Protein AF-A0A3M0Z6Y4-F1 (afdb_monomer_lite)

pLDDT: mean 70.85, std 24.05, range [22.56, 97.69]

Structure (mmCIF, N/CA/C/O backbone):
data_AF-A0A3M0Z6Y4-F1
#
_entry.id   AF-A0A3M0Z6Y4-F1
#
loop_
_atom_site.group_PDB
_atom_site.id
_atom_site.type_symbol
_atom_site.label_atom_id
_atom_site.label_alt_id
_atom_site.label_comp_id
_atom_site.label_asym_id
_atom_site.label_entity_id
_atom_site.label_seq_id
_atom_site.pdbx_PDB_ins_code
_atom_site.Cartn_x
_atom_site.Cartn_y
_atom_site.Cartn_z
_atom_site.occupancy
_atom_site.B_iso_or_equiv
_atom_site.auth_seq_id
_atom_site.auth_comp_id
_atom_site.auth_asym_id
_atom_site.auth_atom_id
_atom_site.pdbx_PDB_model_num
ATOM 1 N N . ARG A 1 1 ? 27.742 7.883 -14.566 1.00 24.56 1 ARG A N 1
ATOM 2 C CA . ARG A 1 1 ? 29.009 8.531 -14.151 1.00 24.56 1 ARG A CA 1
ATOM 3 C C . ARG A 1 1 ? 29.450 9.387 -15.331 1.00 24.56 1 ARG A C 1
ATOM 5 O O . ARG A 1 1 ? 29.812 8.810 -16.346 1.00 24.56 1 ARG A O 1
ATOM 12 N N . LEU A 1 2 ? 29.240 10.702 -15.241 1.00 22.56 2 LEU A N 1
ATOM 13 C CA . LEU A 1 2 ? 29.516 11.687 -16.294 1.00 22.56 2 LEU A CA 1
ATOM 14 C C . LEU A 1 2 ? 30.948 12.223 -16.154 1.00 22.56 2 LEU A C 1
ATOM 16 O O . LEU A 1 2 ? 31.481 12.258 -15.047 1.00 22.56 2 LEU A O 1
ATOM 20 N N . PHE A 1 3 ? 31.573 12.544 -17.285 1.00 26.77 3 PHE A N 1
ATOM 21 C CA . PHE A 1 3 ? 32.997 12.858 -17.409 1.00 26.77 3 PHE A CA 1
ATOM 22 C C . PHE A 1 3 ? 33.218 14.374 -17.460 1.00 26.77 3 PHE A C 1
ATOM 24 O O . PHE A 1 3 ? 32.520 15.062 -18.199 1.00 26.77 3 PHE A O 1
ATOM 31 N N . ALA A 1 4 ? 34.203 14.867 -16.707 1.00 23.92 4 ALA A N 1
ATOM 32 C CA . ALA A 1 4 ? 34.700 16.238 -16.785 1.00 23.92 4 ALA A CA 1
ATOM 33 C C . ALA A 1 4 ? 35.951 16.294 -17.680 1.00 23.92 4 ALA A C 1
ATOM 35 O O . ALA A 1 4 ? 36.787 15.389 -17.628 1.00 23.92 4 ALA A O 1
ATOM 36 N N . LEU A 1 5 ? 36.078 17.358 -18.476 1.00 26.86 5 LEU A N 1
ATOM 37 C CA . LEU A 1 5 ? 37.278 17.701 -19.239 1.00 26.86 5 LEU A CA 1
ATOM 38 C C . LEU A 1 5 ? 37.924 18.923 -18.570 1.00 26.86 5 LEU A C 1
ATOM 40 O O . LEU A 1 5 ? 37.280 19.962 -18.438 1.00 26.86 5 LEU A O 1
ATOM 44 N N . GLN A 1 6 ? 39.179 18.804 -18.144 1.00 25.72 6 GLN A N 1
ATOM 45 C CA . GLN A 1 6 ? 40.013 19.931 -17.726 1.00 25.72 6 GLN A CA 1
ATOM 46 C C . GLN A 1 6 ? 41.158 20.034 -1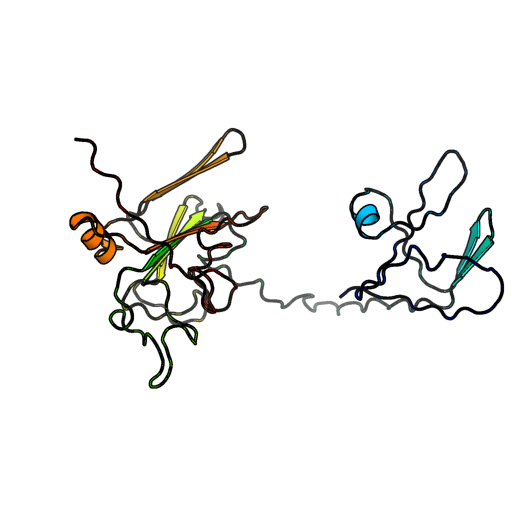8.734 1.00 25.72 6 GLN A C 1
ATOM 48 O O . GLN A 1 6 ? 41.906 19.073 -18.900 1.00 25.72 6 GLN A O 1
ATOM 53 N N . VAL A 1 7 ? 41.267 21.168 -19.428 1.00 27.67 7 VAL A N 1
ATOM 54 C CA . VAL A 1 7 ? 42.317 21.419 -20.427 1.00 27.67 7 VAL A CA 1
ATOM 55 C C . VAL A 1 7 ? 43.297 22.450 -19.851 1.00 27.67 7 VAL A C 1
ATOM 57 O O . VAL A 1 7 ? 42.834 23.470 -19.328 1.00 27.67 7 VAL A O 1
ATOM 60 N N . PRO A 1 8 ? 44.624 22.223 -19.899 1.00 27.73 8 PRO A N 1
ATOM 61 C CA . PRO A 1 8 ? 45.597 23.244 -19.543 1.00 27.73 8 PRO A CA 1
ATOM 62 C C . PRO A 1 8 ? 45.621 24.318 -20.631 1.00 27.73 8 PRO A C 1
ATOM 64 O O . PRO A 1 8 ? 45.741 24.025 -21.817 1.00 27.73 8 PRO A O 1
ATOM 67 N N . ILE A 1 9 ? 45.499 25.576 -20.218 1.00 29.34 9 ILE A N 1
ATOM 68 C CA . ILE A 1 9 ? 45.568 26.727 -21.117 1.00 29.34 9 ILE A CA 1
ATOM 69 C C . ILE A 1 9 ? 47.048 26.998 -21.403 1.00 29.34 9 ILE A C 1
ATOM 71 O O . ILE A 1 9 ? 47.735 27.568 -20.555 1.00 29.34 9 ILE A O 1
ATOM 75 N N . SER A 1 10 ? 47.543 26.623 -22.585 1.00 30.16 10 SER A N 1
ATOM 76 C CA . SER A 1 10 ? 48.801 27.160 -23.115 1.00 30.16 10 SER A CA 1
ATOM 77 C C . SER A 1 10 ? 48.527 28.121 -24.271 1.00 30.16 10 SER A C 1
ATOM 79 O O . SER A 1 10 ? 48.012 27.744 -25.316 1.00 30.16 10 SER A O 1
ATOM 81 N N . ALA A 1 11 ? 48.851 29.383 -23.995 1.00 37.44 11 ALA A N 1
ATOM 82 C CA . ALA A 1 11 ? 49.111 30.522 -24.871 1.00 37.44 11 ALA A CA 1
ATOM 83 C C . ALA A 1 11 ? 48.869 30.354 -26.387 1.00 37.44 11 ALA A C 1
ATOM 85 O O . ALA A 1 11 ? 49.750 29.905 -27.112 1.00 37.44 11 ALA A O 1
ATOM 86 N N . SER A 1 12 ? 47.720 30.843 -26.867 1.00 32.09 12 SER A N 1
ATOM 87 C CA . SER A 1 12 ? 47.606 31.865 -27.936 1.00 32.09 12 SER A CA 1
ATOM 88 C C . SER A 1 12 ? 46.211 31.879 -28.584 1.00 32.09 12 SER A C 1
ATOM 90 O O . SER A 1 12 ? 46.073 31.672 -29.775 1.00 32.09 12 SER A O 1
ATOM 92 N N . THR A 1 13 ? 45.155 32.135 -27.802 1.00 29.12 13 THR A N 1
ATOM 93 C CA . THR A 1 13 ? 43.908 32.827 -28.211 1.00 29.12 13 THR A CA 1
ATOM 94 C C . THR A 1 13 ? 43.105 33.087 -26.929 1.00 29.12 13 THR A C 1
ATOM 96 O O . THR A 1 13 ? 42.787 32.160 -26.186 1.00 29.12 13 THR A O 1
ATOM 99 N N . GLN A 1 14 ? 42.821 34.353 -26.613 1.00 26.09 14 GLN A N 1
ATOM 100 C CA . GLN A 1 14 ? 41.974 34.727 -25.476 1.00 26.09 14 GLN A CA 1
ATOM 101 C C . GLN A 1 14 ? 40.501 34.537 -25.849 1.00 26.09 14 GLN A C 1
ATOM 103 O O . GLN A 1 14 ? 39.910 35.389 -26.504 1.00 26.09 14 GLN A O 1
ATOM 108 N N . LEU A 1 15 ? 39.880 33.457 -25.376 1.00 30.17 15 LEU A N 1
ATOM 109 C CA . LEU A 1 15 ? 38.421 33.382 -25.289 1.00 30.17 15 LEU A CA 1
ATOM 110 C C . LEU A 1 15 ? 38.001 34.039 -23.966 1.00 30.17 15 LEU A C 1
ATOM 112 O O . LEU A 1 15 ? 38.103 33.449 -22.889 1.00 30.17 15 LEU A O 1
ATOM 116 N N . SER A 1 16 ? 37.598 35.309 -24.028 1.00 27.05 16 SER A N 1
ATOM 117 C CA . SER A 1 16 ? 37.157 36.080 -22.863 1.00 27.05 16 SER A CA 1
ATOM 118 C C . SER A 1 16 ? 35.733 35.686 -22.456 1.00 27.05 16 SER A C 1
ATOM 120 O O . SER A 1 16 ? 34.750 36.361 -22.747 1.00 27.05 16 SER A O 1
ATOM 122 N N . ILE A 1 17 ? 35.597 34.586 -21.716 1.00 31.36 17 ILE A N 1
ATOM 123 C CA . ILE A 1 17 ? 34.350 34.305 -20.995 1.00 31.36 17 ILE A CA 1
ATOM 124 C C . ILE A 1 17 ? 34.342 35.204 -19.752 1.00 31.36 17 ILE A C 1
ATOM 126 O O . ILE A 1 17 ? 35.060 34.963 -18.779 1.00 31.36 17 ILE A O 1
ATOM 130 N N . SER A 1 18 ? 33.589 36.307 -19.802 1.00 25.31 18 SER A N 1
ATOM 131 C CA . SER A 1 18 ? 33.583 37.294 -18.719 1.00 25.31 18 SER A CA 1
ATOM 132 C C . SER A 1 18 ? 33.028 36.696 -17.415 1.00 25.31 18 SER A C 1
ATOM 134 O O . SER A 1 18 ? 31.975 36.055 -17.379 1.00 25.31 18 SER A O 1
ATOM 136 N N . ARG A 1 19 ? 33.739 36.936 -16.303 1.00 27.61 19 ARG A N 1
ATOM 137 C CA . ARG A 1 19 ? 33.434 36.424 -14.950 1.00 27.61 19 ARG A CA 1
ATOM 138 C C . ARG A 1 19 ? 32.041 36.786 -14.412 1.00 27.61 19 ARG A C 1
ATOM 140 O O . ARG A 1 19 ? 31.644 36.224 -13.398 1.00 27.61 19 ARG A O 1
ATOM 147 N N . ARG A 1 20 ? 31.303 37.714 -15.033 1.00 26.77 20 ARG A N 1
ATOM 148 C CA . ARG A 1 20 ? 30.011 38.191 -14.504 1.00 26.77 20 ARG A CA 1
ATOM 149 C C . ARG A 1 20 ? 28.836 37.240 -14.761 1.00 26.77 20 ARG A C 1
ATOM 151 O O . ARG A 1 20 ? 27.863 37.324 -14.023 1.00 26.77 20 ARG A O 1
ATOM 158 N N . ASN A 1 21 ? 28.951 36.299 -15.705 1.00 30.00 21 ASN A N 1
ATOM 159 C CA . ASN A 1 21 ? 27.849 35.393 -16.073 1.00 30.00 21 ASN A CA 1
ATOM 160 C C . ASN A 1 21 ? 28.092 33.911 -15.722 1.00 30.00 21 ASN A C 1
ATOM 162 O O . ASN A 1 21 ? 27.239 33.068 -15.985 1.00 30.00 21 ASN A O 1
ATOM 166 N N . ALA A 1 22 ? 29.223 33.572 -15.095 1.00 31.45 22 ALA A N 1
ATOM 167 C CA . ALA A 1 22 ? 29.549 32.199 -14.712 1.00 31.45 22 ALA A CA 1
ATOM 168 C C . ALA A 1 22 ? 29.134 31.912 -13.257 1.00 31.45 22 ALA A C 1
ATOM 170 O O . ALA A 1 22 ? 29.879 32.197 -12.317 1.00 31.45 22 ALA A O 1
ATOM 171 N N . LYS A 1 23 ? 27.954 31.313 -13.048 1.00 28.34 23 LYS A N 1
ATOM 172 C CA . LYS A 1 23 ? 27.648 30.625 -11.784 1.00 28.34 23 LYS A CA 1
ATOM 173 C C . LYS A 1 23 ? 28.158 29.189 -11.874 1.00 28.34 23 LYS A C 1
ATOM 175 O O . LYS A 1 23 ? 27.591 28.357 -12.571 1.00 28.34 23 LYS A O 1
ATOM 180 N N . TRP A 1 24 ? 29.238 28.916 -11.154 1.00 34.03 24 TRP A N 1
ATOM 181 C CA . TRP A 1 24 ? 29.825 27.589 -11.013 1.00 34.03 24 TRP A CA 1
ATOM 182 C C . TRP A 1 24 ? 28.836 26.646 -10.317 1.00 34.03 24 TRP A C 1
ATOM 184 O O . TRP A 1 24 ? 28.500 26.856 -9.151 1.00 34.03 24 TRP A O 1
ATOM 194 N N . ASN A 1 25 ? 28.374 25.605 -11.012 1.00 32.56 25 ASN A N 1
ATOM 195 C CA . ASN A 1 25 ? 27.775 24.442 -10.361 1.00 32.56 25 ASN A CA 1
ATOM 196 C C . ASN A 1 25 ? 28.862 23.361 -10.189 1.00 32.56 25 ASN A C 1
ATOM 198 O O . ASN A 1 25 ? 29.842 23.326 -10.932 1.00 32.56 25 ASN A O 1
ATOM 202 N N . LYS A 1 26 ? 28.710 22.512 -9.172 1.00 32.16 26 LYS A N 1
ATOM 203 C CA . LYS A 1 26 ? 29.710 21.521 -8.737 1.00 32.16 26 LYS A CA 1
ATOM 204 C C . LYS A 1 26 ? 29.798 20.285 -9.656 1.00 32.16 26 LYS A C 1
ATOM 206 O O . LYS A 1 26 ? 30.636 19.423 -9.426 1.00 32.16 26 LYS A O 1
ATOM 211 N N . ASP A 1 27 ? 28.989 20.234 -10.710 1.00 34.06 27 ASP A N 1
ATOM 212 C CA . ASP A 1 27 ? 28.754 19.086 -11.588 1.00 34.06 27 ASP A CA 1
ATOM 213 C C . ASP A 1 27 ? 29.093 19.426 -13.051 1.00 34.06 27 ASP A C 1
ATOM 215 O O . ASP A 1 27 ? 28.305 19.181 -13.964 1.00 34.06 27 ASP A O 1
ATOM 219 N N . GLY A 1 28 ? 30.264 20.038 -13.263 1.00 36.75 28 GLY A N 1
ATOM 220 C CA . GLY A 1 28 ? 30.718 20.589 -14.541 1.00 36.75 28 GLY A CA 1
ATOM 221 C C . GLY A 1 28 ? 30.411 19.722 -15.765 1.00 36.75 28 GLY A C 1
ATOM 222 O O . GLY A 1 28 ? 30.992 18.655 -15.950 1.00 36.75 28 GLY A O 1
ATOM 223 N N . ILE A 1 29 ? 29.537 20.232 -16.632 1.00 36.56 29 ILE A N 1
ATOM 224 C CA . ILE A 1 29 ? 29.320 19.743 -17.993 1.00 36.56 29 ILE A CA 1
ATOM 225 C C . ILE A 1 29 ? 29.102 20.976 -18.864 1.00 36.56 29 ILE A C 1
ATOM 227 O O . ILE A 1 29 ? 28.251 21.798 -18.547 1.00 36.56 29 ILE A O 1
ATOM 231 N N . TRP A 1 30 ? 29.837 21.080 -19.966 1.00 39.16 30 TRP A N 1
ATOM 232 C CA . TRP A 1 30 ? 29.506 21.965 -21.080 1.00 39.16 30 TRP A CA 1
ATOM 233 C C . TRP A 1 30 ? 29.499 21.110 -22.344 1.00 39.16 30 TRP A C 1
ATOM 235 O O . TRP A 1 30 ? 30.423 20.330 -22.566 1.00 39.16 30 TRP A O 1
ATOM 245 N N . GLY A 1 31 ? 28.448 21.225 -23.149 1.00 38.16 31 GLY A N 1
ATOM 246 C CA . GLY A 1 31 ? 28.412 20.682 -24.501 1.00 38.16 31 GLY A CA 1
ATOM 247 C C . GLY A 1 31 ? 28.427 21.831 -25.502 1.00 38.16 31 GLY A C 1
ATOM 248 O O . GLY A 1 31 ? 27.803 22.863 -25.263 1.00 38.16 31 GLY A O 1
ATOM 249 N N . ILE A 1 32 ? 29.155 21.665 -26.603 1.00 42.28 32 ILE A N 1
ATOM 250 C CA . ILE A 1 32 ? 29.170 22.629 -27.704 1.00 42.28 32 ILE A CA 1
ATOM 251 C C . ILE A 1 32 ? 28.126 22.175 -28.728 1.00 42.28 32 ILE A C 1
ATOM 253 O O . ILE A 1 32 ? 28.204 21.052 -29.229 1.00 42.28 32 ILE A O 1
ATOM 257 N N . LEU A 1 33 ? 27.150 23.036 -29.026 1.00 38.50 33 LEU A N 1
ATOM 258 C CA . LEU A 1 33 ? 26.191 22.826 -30.109 1.00 38.50 33 LEU A CA 1
ATOM 259 C C . LEU A 1 33 ? 26.677 23.610 -31.333 1.00 38.50 33 LEU A C 1
ATOM 261 O O . LEU A 1 33 ? 26.886 24.822 -31.255 1.00 38.50 33 LEU A O 1
ATOM 265 N N . VAL A 1 34 ? 26.846 22.918 -32.458 1.00 40.34 34 VAL A N 1
ATOM 266 C CA . VAL A 1 34 ? 27.104 23.544 -33.761 1.00 40.34 34 VAL A CA 1
ATOM 267 C C . VAL A 1 34 ? 25.798 23.490 -34.542 1.00 40.34 34 VAL A C 1
ATOM 269 O O . VAL A 1 34 ? 25.324 22.407 -34.889 1.00 40.34 34 VAL A O 1
ATOM 272 N N . GLU A 1 35 ? 25.177 24.649 -34.752 1.00 34.28 35 GLU A N 1
ATOM 273 C CA . GLU A 1 35 ? 23.970 24.761 -35.572 1.00 34.28 35 GLU A CA 1
ATOM 274 C C . GLU A 1 35 ? 24.385 25.140 -36.999 1.00 34.28 35 GLU A C 1
ATOM 276 O O . GLU A 1 35 ? 24.999 26.192 -37.187 1.00 34.28 35 GLU A O 1
ATOM 281 N N . PRO A 1 36 ? 24.063 24.320 -38.014 1.00 35.84 36 PRO A N 1
ATOM 282 C CA . PRO A 1 36 ? 24.350 24.680 -39.390 1.00 35.84 36 PRO A CA 1
ATOM 283 C C . PRO A 1 36 ? 23.349 25.754 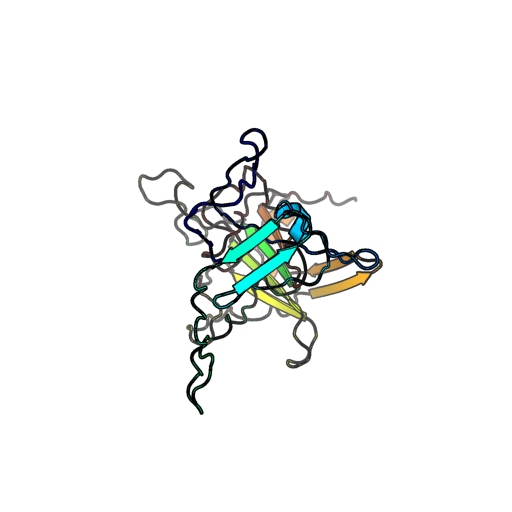-39.830 1.00 35.84 36 PRO A C 1
ATOM 285 O O . PRO A 1 36 ? 22.152 25.487 -39.952 1.00 35.84 36 PRO A O 1
ATOM 288 N N . GLN A 1 37 ? 23.825 26.969 -40.095 1.00 38.81 37 GLN A N 1
ATOM 289 C CA . GLN A 1 37 ? 23.067 27.957 -40.862 1.00 38.81 37 GLN A CA 1
ATOM 290 C C . GLN A 1 37 ? 23.763 28.208 -42.193 1.00 38.81 37 GLN A C 1
ATOM 292 O O . GLN A 1 37 ? 24.963 28.442 -42.228 1.00 38.81 37 GLN A O 1
ATOM 297 N N . GLN A 1 38 ? 22.982 28.132 -43.279 1.00 36.50 38 GLN A N 1
ATOM 298 C CA . GLN A 1 38 ? 23.308 28.580 -44.643 1.00 36.50 38 GLN A CA 1
ATOM 299 C C . GLN A 1 38 ? 24.813 28.752 -44.926 1.00 36.50 38 GLN A C 1
ATOM 301 O O . GLN A 1 38 ? 25.328 29.863 -45.018 1.00 36.50 38 GLN A O 1
ATOM 306 N N . GLY A 1 39 ? 25.520 27.627 -45.058 1.00 42.38 39 GLY A N 1
ATOM 307 C CA . GLY A 1 39 ? 26.895 27.595 -45.557 1.00 42.38 39 GLY A CA 1
ATOM 308 C C . GLY A 1 39 ? 27.993 28.106 -44.616 1.00 42.38 39 GLY A C 1
ATOM 309 O O . GLY A 1 39 ? 29.125 28.223 -45.077 1.00 42.38 39 GLY A O 1
ATOM 310 N N . LYS A 1 40 ? 27.712 28.395 -43.335 1.00 38.03 40 LYS A N 1
ATOM 311 C CA . LYS A 1 40 ? 28.738 28.723 -42.328 1.00 38.03 40 LYS A CA 1
ATOM 312 C C . LYS A 1 40 ? 28.426 28.084 -40.972 1.00 38.03 40 LYS A C 1
ATOM 314 O O . LYS A 1 40 ? 27.362 28.314 -40.400 1.00 38.03 40 LYS A O 1
ATOM 319 N N . ASP A 1 41 ? 29.378 27.328 -40.433 1.00 40.03 41 ASP A N 1
ATOM 320 C CA . ASP A 1 41 ? 29.270 26.748 -39.094 1.00 40.03 41 ASP A CA 1
ATOM 321 C C . ASP A 1 41 ? 29.610 27.809 -38.033 1.00 40.03 41 ASP A C 1
ATOM 323 O O . ASP A 1 41 ? 30.730 28.316 -37.984 1.00 40.03 41 ASP A O 1
ATOM 327 N N . GLN A 1 42 ? 28.647 28.156 -37.171 1.00 41.06 42 GLN A N 1
ATOM 328 C CA . GLN A 1 42 ? 28.892 28.971 -35.975 1.00 41.06 42 GLN A CA 1
ATOM 329 C C . GLN A 1 42 ? 28.891 28.101 -34.716 1.00 41.06 42 GLN A C 1
ATOM 331 O O . GLN A 1 42 ? 27.977 27.307 -34.481 1.00 41.06 42 GLN A O 1
ATOM 336 N N . ILE A 1 43 ? 29.901 28.299 -33.868 1.00 44.50 43 ILE A N 1
ATOM 337 C CA . ILE A 1 43 ? 30.034 27.614 -32.581 1.00 44.50 43 ILE A CA 1
ATOM 338 C C . ILE A 1 43 ? 29.336 28.443 -31.496 1.00 44.50 43 ILE A C 1
ATOM 340 O O . ILE A 1 43 ? 29.740 29.573 -31.220 1.00 44.50 43 ILE A O 1
ATOM 344 N N . LYS A 1 44 ? 28.314 27.877 -30.836 1.00 45.78 44 LYS A N 1
ATOM 345 C CA . LYS A 1 44 ? 27.702 28.469 -29.634 1.00 45.78 44 LYS A CA 1
ATOM 346 C C . LYS A 1 44 ? 27.917 27.571 -28.416 1.00 45.78 44 LYS A C 1
ATOM 348 O O . LYS A 1 44 ? 27.534 26.402 -28.407 1.00 45.78 44 LYS A O 1
ATOM 353 N N . CYS A 1 45 ? 28.486 28.142 -27.355 1.00 44.00 45 CYS A N 1
ATOM 354 C CA . CYS A 1 45 ? 28.476 27.532 -26.026 1.00 44.00 45 CYS A CA 1
ATOM 355 C C . CYS A 1 45 ? 27.104 27.771 -25.387 1.00 44.00 45 CYS A C 1
ATOM 357 O O . CYS A 1 45 ? 26.724 28.921 -25.173 1.00 44.00 45 CYS A O 1
ATOM 359 N N . LEU A 1 46 ? 26.366 26.699 -25.098 1.00 42.44 46 LEU A N 1
ATOM 360 C CA . LEU A 1 46 ? 25.048 26.774 -24.464 1.00 42.44 46 LEU A CA 1
ATOM 361 C C . LEU A 1 46 ? 25.112 26.391 -22.988 1.00 42.44 46 LEU A C 1
ATOM 363 O O . LEU A 1 46 ? 25.945 25.580 -22.578 1.00 42.44 46 LEU A O 1
ATOM 367 N N . ASP A 1 47 ? 24.178 26.937 -22.207 1.00 43.41 47 ASP A N 1
ATOM 368 C CA . ASP A 1 47 ? 23.907 26.450 -20.857 1.00 43.41 47 ASP A CA 1
ATOM 369 C C . ASP A 1 47 ? 23.434 24.978 -20.916 1.00 43.41 47 ASP A C 1
ATOM 371 O O . ASP A 1 47 ? 22.622 24.624 -21.779 1.00 43.41 47 ASP A O 1
ATOM 375 N N . PRO A 1 48 ? 23.885 24.096 -20.004 1.00 42.59 48 PRO A N 1
ATOM 376 C CA . PRO A 1 48 ? 23.530 22.673 -20.014 1.00 42.59 48 PRO A CA 1
ATOM 377 C C . PRO A 1 48 ? 22.023 22.386 -19.960 1.00 42.59 48 PRO A C 1
ATOM 379 O O . PRO A 1 48 ? 21.574 21.366 -20.487 1.00 42.59 48 PRO A O 1
ATOM 382 N N . ARG A 1 49 ? 21.226 23.265 -19.337 1.00 41.88 49 ARG A N 1
ATOM 383 C CA . ARG A 1 49 ? 19.764 23.124 -19.253 1.00 41.88 49 ARG A CA 1
ATOM 384 C C . ARG A 1 49 ? 19.081 23.489 -20.567 1.00 41.88 49 ARG A C 1
ATOM 386 O O . ARG A 1 49 ? 18.113 22.833 -20.938 1.00 41.88 49 ARG A O 1
ATOM 393 N N . GLU A 1 50 ? 19.605 24.481 -21.284 1.00 42.75 50 GLU A N 1
ATOM 394 C CA . GLU A 1 50 ? 19.14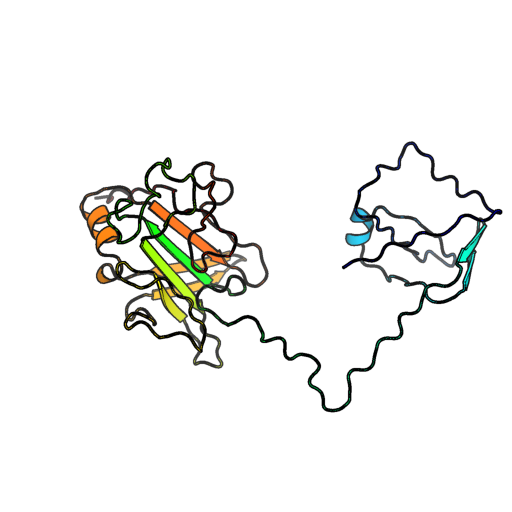0 24.830 -22.633 1.00 42.75 50 GLU A CA 1
ATOM 395 C C . GLU A 1 50 ? 19.558 23.773 -23.661 1.00 42.75 50 GLU A C 1
ATOM 397 O O . GLU A 1 50 ? 18.788 23.434 -24.560 1.00 42.75 50 GLU A O 1
ATOM 402 N N . ALA A 1 51 ? 20.749 23.196 -23.496 1.00 46.44 51 ALA A N 1
ATOM 403 C CA . ALA A 1 51 ? 21.287 22.190 -24.402 1.00 46.44 51 ALA A CA 1
ATOM 404 C C . ALA A 1 51 ? 20.514 20.855 -24.320 1.00 46.44 51 ALA A C 1
ATOM 406 O O . ALA A 1 51 ? 20.239 20.239 -25.346 1.00 46.44 51 ALA A O 1
ATOM 407 N N . LEU A 1 52 ? 20.070 20.447 -23.123 1.00 42.94 52 LEU A N 1
ATOM 408 C CA . LEU A 1 52 ? 19.200 19.274 -22.927 1.00 42.94 52 LEU A CA 1
ATOM 409 C C . LEU A 1 52 ? 17.803 19.428 -23.562 1.00 42.94 52 LEU A C 1
ATOM 411 O O . LEU A 1 52 ? 17.148 18.422 -23.835 1.00 42.94 52 LEU A O 1
ATOM 415 N N . ALA A 1 53 ? 17.346 20.661 -23.802 1.00 41.00 53 ALA A N 1
ATOM 416 C CA . ALA A 1 53 ? 16.026 20.950 -24.359 1.00 41.00 53 ALA A CA 1
ATOM 417 C C . ALA A 1 53 ? 15.989 20.973 -25.903 1.00 41.00 53 ALA A C 1
ATOM 419 O O . ALA A 1 53 ? 14.905 20.891 -26.484 1.00 41.00 53 ALA A O 1
ATOM 420 N N . ARG A 1 54 ? 17.139 21.061 -26.592 1.00 44.78 54 ARG A N 1
ATOM 421 C CA . ARG A 1 54 ? 17.210 21.117 -28.065 1.00 44.78 54 ARG A CA 1
ATOM 422 C C . ARG A 1 54 ? 17.552 19.755 -28.682 1.00 44.78 54 ARG A C 1
ATOM 424 O O . ARG A 1 54 ? 18.522 19.102 -28.309 1.00 44.78 54 ARG A O 1
ATOM 431 N N . ARG A 1 55 ? 16.774 19.331 -29.687 1.00 36.47 55 ARG A N 1
ATOM 432 C CA . ARG A 1 55 ? 17.061 18.143 -30.514 1.00 36.47 55 ARG A CA 1
ATOM 433 C C . ARG A 1 55 ? 18.047 18.516 -31.630 1.00 36.47 55 ARG A C 1
ATOM 435 O O . ARG A 1 55 ? 17.627 18.984 -32.681 1.00 36.47 55 ARG A O 1
ATOM 442 N N . GLY A 1 56 ? 19.343 18.303 -31.403 1.00 38.44 56 GLY A N 1
ATOM 443 C CA . GLY A 1 56 ? 20.413 18.487 -32.394 1.00 38.44 56 GLY A CA 1
ATOM 444 C C . GLY A 1 56 ? 21.414 17.326 -32.399 1.00 38.44 56 GLY A C 1
ATOM 445 O O . GLY A 1 56 ? 21.414 16.498 -31.486 1.00 38.44 56 GLY A O 1
ATOM 446 N N . LYS A 1 57 ? 22.254 17.240 -33.441 1.00 34.25 57 LYS A N 1
ATOM 447 C CA . LYS A 1 57 ? 23.378 16.289 -33.491 1.00 34.25 57 LYS A CA 1
ATOM 448 C C . LYS A 1 57 ? 24.488 16.766 -32.553 1.00 34.25 57 LYS A C 1
ATOM 450 O O . LYS A 1 57 ? 24.918 17.911 -32.634 1.00 34.25 57 LYS A O 1
ATOM 455 N N . TRP A 1 58 ? 24.952 15.868 -31.694 1.00 39.56 58 TRP A N 1
ATOM 456 C CA . TRP A 1 58 ? 26.048 16.109 -30.761 1.00 39.56 58 TRP A CA 1
ATOM 457 C C . TRP A 1 58 ? 27.334 15.512 -31.324 1.00 39.56 58 TRP A C 1
ATOM 459 O O . TRP A 1 58 ? 27.338 14.350 -31.730 1.00 39.56 58 TRP A O 1
ATOM 469 N N . TYR A 1 59 ? 28.421 16.280 -31.320 1.00 36.81 59 TYR A N 1
ATOM 470 C CA . TYR A 1 59 ? 29.737 15.798 -31.730 1.00 36.81 59 TYR A CA 1
ATOM 471 C C . TYR A 1 59 ? 30.602 15.555 -30.491 1.00 36.81 59 TYR A C 1
ATOM 473 O O . TYR A 1 59 ? 30.785 16.443 -29.662 1.00 36.81 59 TYR A O 1
ATOM 481 N N . GLY A 1 60 ? 31.109 14.330 -30.346 1.00 39.34 60 GLY A N 1
ATOM 482 C CA . GLY A 1 60 ? 32.135 14.001 -29.360 1.00 39.34 60 GLY A CA 1
ATOM 483 C C . GLY A 1 60 ? 33.517 14.158 -29.984 1.00 39.34 60 GLY A C 1
ATOM 484 O O . GLY A 1 60 ? 33.771 13.593 -31.044 1.00 39.34 60 GLY A O 1
ATOM 485 N N . PHE A 1 61 ? 34.413 14.904 -29.341 1.00 43.59 61 PHE A N 1
ATOM 486 C CA . PHE A 1 61 ? 35.800 15.041 -29.790 1.00 43.59 61 PHE A CA 1
ATOM 487 C C . PHE A 1 61 ? 36.655 13.911 -29.193 1.00 43.59 61 PHE A C 1
ATOM 489 O O . PHE A 1 61 ? 36.651 13.698 -27.980 1.00 43.59 61 PHE A O 1
ATOM 496 N N . THR A 1 62 ? 37.388 13.172 -30.032 1.00 37.91 62 THR A N 1
ATOM 497 C CA . THR A 1 62 ? 38.304 12.090 -29.617 1.00 37.91 62 THR A CA 1
ATOM 498 C C . THR A 1 62 ? 39.670 12.249 -30.286 1.00 37.91 62 THR A C 1
ATOM 500 O O . THR A 1 62 ? 39.727 12.674 -31.435 1.00 37.91 62 THR A O 1
ATOM 503 N N . GLY A 1 63 ? 40.759 11.866 -29.610 1.00 45.03 63 GLY A N 1
ATOM 504 C CA . GLY A 1 63 ? 42.131 11.983 -30.128 1.00 45.03 63 GLY A CA 1
ATOM 505 C C . GLY A 1 63 ? 42.771 13.357 -29.896 1.00 45.03 63 GLY A C 1
ATOM 506 O O . GLY A 1 63 ? 42.312 14.124 -29.050 1.00 45.03 63 GLY A O 1
ATOM 507 N N . THR A 1 64 ? 43.862 13.636 -30.607 1.00 47.50 64 THR A N 1
ATOM 508 C CA . THR A 1 64 ? 44.417 14.983 -30.819 1.00 47.50 64 THR A CA 1
ATOM 509 C C . THR A 1 64 ? 43.777 15.574 -32.065 1.00 47.50 64 THR A C 1
ATOM 511 O O . THR A 1 64 ? 43.644 14.881 -33.072 1.00 47.50 64 THR A O 1
ATOM 514 N N . GLY A 1 65 ? 43.377 16.838 -32.015 1.00 51.31 65 GLY A N 1
ATOM 515 C CA . GLY A 1 65 ? 42.776 17.477 -33.175 1.00 51.31 65 GLY A CA 1
ATOM 516 C C . GLY A 1 65 ? 42.764 18.990 -33.080 1.00 51.31 65 GLY A C 1
ATOM 517 O O . GLY A 1 65 ? 43.006 19.579 -32.025 1.00 51.31 65 GLY A O 1
ATOM 518 N N . LYS A 1 66 ? 42.519 19.591 -34.239 1.00 55.69 66 LYS A N 1
ATOM 519 C CA . LYS A 1 66 ? 42.499 21.026 -34.472 1.00 55.69 66 LYS A CA 1
ATOM 520 C C . LYS A 1 66 ? 41.260 21.336 -35.299 1.00 55.69 66 LYS A C 1
ATOM 522 O O . LYS A 1 66 ? 41.042 20.695 -36.326 1.00 55.69 66 LYS A O 1
ATOM 527 N N . LEU A 1 67 ? 40.445 22.273 -34.832 1.00 49.62 67 LEU A N 1
ATOM 528 C CA . LEU A 1 67 ? 39.283 22.774 -35.556 1.00 49.62 67 LEU A CA 1
ATOM 529 C C . LEU A 1 67 ? 39.451 24.276 -35.778 1.00 49.62 67 LEU A C 1
ATOM 531 O O . LEU A 1 67 ? 39.631 25.031 -34.821 1.00 49.62 67 LEU A O 1
ATOM 535 N N . GLU A 1 68 ? 39.377 24.692 -37.037 1.00 46.94 68 GLU A N 1
ATOM 536 C CA . GLU A 1 68 ? 39.462 26.093 -37.449 1.00 46.94 68 GLU A CA 1
ATOM 537 C C . GLU A 1 68 ? 38.057 26.630 -37.742 1.00 46.94 68 GLU A C 1
ATOM 539 O O . GLU A 1 68 ? 37.247 25.951 -38.376 1.00 46.94 68 GLU A O 1
ATOM 544 N N . PHE A 1 69 ? 37.754 27.834 -37.255 1.00 49.19 69 PHE A N 1
ATOM 545 C CA . PHE A 1 69 ? 36.488 28.523 -37.502 1.00 49.19 69 PHE A CA 1
ATOM 546 C C . PHE A 1 69 ? 36.692 30.043 -37.557 1.00 49.19 69 PHE A C 1
ATOM 548 O O . PHE A 1 69 ? 37.724 30.567 -37.133 1.00 49.19 69 PHE A O 1
ATOM 555 N N . ASP A 1 70 ? 35.698 30.765 -38.084 1.00 37.28 70 ASP A N 1
ATOM 556 C CA . ASP A 1 70 ? 35.734 32.229 -38.192 1.00 37.28 70 ASP A CA 1
ATOM 557 C C . ASP A 1 70 ? 35.807 32.850 -36.782 1.00 37.28 70 ASP A C 1
ATOM 559 O O . ASP A 1 70 ? 34.814 32.904 -36.052 1.00 37.28 70 ASP A O 1
ATOM 563 N N . GLY A 1 71 ? 37.007 33.278 -36.378 1.00 48.06 71 GLY A N 1
ATOM 564 C CA . GLY A 1 71 ? 37.287 33.855 -35.058 1.00 48.06 71 GLY A CA 1
ATOM 565 C C . GLY A 1 71 ? 38.367 33.143 -34.238 1.00 48.06 71 GLY A C 1
ATOM 566 O O . GLY A 1 71 ? 38.712 33.640 -33.166 1.00 48.06 71 GLY A O 1
ATOM 567 N N . GLY A 1 72 ? 38.930 32.031 -34.719 1.00 47.06 72 GLY A N 1
ATOM 568 C CA . GLY A 1 72 ? 40.113 31.423 -34.112 1.00 47.06 72 GLY A CA 1
ATOM 569 C C . GLY A 1 72 ? 40.220 29.915 -34.306 1.00 47.06 72 GLY A C 1
ATOM 570 O O . GLY A 1 72 ? 39.456 29.280 -35.031 1.00 47.06 72 GLY A O 1
ATOM 571 N N . THR A 1 73 ? 41.195 29.343 -33.611 1.00 46.50 73 THR A N 1
ATOM 572 C CA . THR A 1 73 ? 41.530 27.924 -33.690 1.00 46.50 73 THR A CA 1
ATOM 573 C C . THR A 1 73 ? 41.312 27.274 -32.331 1.00 46.50 73 THR A C 1
ATOM 575 O O . THR A 1 73 ? 41.818 27.761 -31.320 1.00 46.50 73 THR A O 1
ATOM 578 N N . LEU A 1 74 ? 40.592 26.150 -32.306 1.00 52.03 74 LEU A N 1
ATOM 579 C CA . LEU A 1 74 ? 40.510 25.276 -31.138 1.00 52.03 74 LEU A CA 1
ATOM 580 C C . LEU A 1 74 ? 41.434 24.072 -31.337 1.00 52.03 74 LEU A C 1
ATOM 582 O O . LEU A 1 74 ? 41.189 23.231 -32.201 1.00 52.03 74 LEU A O 1
ATOM 586 N N . GLU A 1 75 ? 42.466 23.972 -30.506 1.00 53.84 75 GLU A N 1
ATOM 587 C CA . GLU A 1 75 ? 43.356 22.811 -30.440 1.00 53.84 75 GLU A CA 1
ATOM 588 C C . GLU A 1 75 ? 43.096 22.044 -29.143 1.00 53.84 75 GLU A C 1
ATOM 590 O O . GLU A 1 75 ? 42.923 22.643 -28.078 1.00 53.84 75 GLU A O 1
ATOM 595 N N . TRP A 1 76 ? 43.045 20.713 -29.221 1.00 64.62 76 TRP A N 1
ATOM 596 C CA . TRP A 1 76 ? 42.938 19.867 -28.034 1.00 64.62 76 TRP A CA 1
ATOM 597 C C . TRP A 1 76 ? 44.008 18.782 -28.026 1.00 64.62 76 TRP A C 1
ATOM 599 O O . TRP A 1 76 ? 44.196 18.039 -28.996 1.00 64.62 76 TRP A O 1
ATOM 609 N N . GLU A 1 77 ? 44.686 18.661 -26.883 1.00 48.09 77 GLU A N 1
ATOM 610 C CA . GLU A 1 77 ? 45.708 17.647 -26.684 1.00 48.09 77 GLU A CA 1
ATOM 611 C C . GLU A 1 77 ? 45.140 16.411 -25.978 1.00 48.09 77 GLU A C 1
ATOM 613 O O . GLU A 1 77 ? 44.641 16.458 -24.855 1.00 48.09 77 GLU A O 1
ATOM 618 N N . LYS A 1 78 ? 45.218 15.291 -26.703 1.00 43.12 78 LYS A N 1
ATOM 619 C CA . LYS A 1 78 ? 45.041 13.906 -26.257 1.00 43.12 78 LYS A CA 1
ATOM 620 C C . LYS A 1 78 ? 43.824 13.662 -25.357 1.00 43.12 78 LYS A C 1
ATOM 622 O O . LYS A 1 78 ? 43.938 13.399 -24.160 1.00 43.12 78 LYS A O 1
ATOM 627 N N . VAL A 1 79 ? 42.651 13.558 -25.978 1.00 48.19 79 VAL A N 1
ATOM 628 C CA . VAL A 1 79 ? 41.534 12.841 -25.350 1.00 48.19 79 VAL A CA 1
ATOM 629 C C . VAL A 1 79 ? 41.922 11.363 -25.276 1.00 48.19 79 VAL A C 1
ATOM 631 O O . VAL A 1 79 ? 42.110 10.722 -26.312 1.00 48.19 79 VAL A O 1
ATOM 634 N N . ILE A 1 80 ? 42.067 10.815 -24.064 1.00 38.88 80 ILE A N 1
ATOM 635 C CA . ILE A 1 80 ? 42.282 9.377 -23.859 1.00 38.88 80 ILE A CA 1
ATOM 636 C C . ILE A 1 80 ? 41.083 8.652 -24.473 1.00 38.88 80 ILE A C 1
ATOM 638 O O . ILE A 1 80 ? 40.008 8.588 -23.873 1.00 38.88 80 ILE A O 1
ATOM 642 N N . VAL A 1 81 ? 41.268 8.102 -25.675 1.00 41.25 81 VAL A N 1
ATOM 643 C CA . VAL A 1 81 ? 40.316 7.169 -26.268 1.00 41.25 81 VAL A CA 1
ATOM 644 C C . VAL A 1 81 ? 40.340 5.946 -25.370 1.00 41.25 81 VAL A C 1
ATOM 646 O O . VAL A 1 81 ? 41.272 5.142 -25.405 1.00 41.25 81 VAL A O 1
ATOM 649 N N . LYS A 1 82 ? 39.343 5.834 -24.493 1.00 41.59 82 LYS A N 1
ATOM 650 C CA . LYS A 1 82 ? 39.140 4.606 -23.738 1.00 41.59 82 LYS A CA 1
ATOM 651 C C . LYS A 1 82 ? 38.845 3.527 -24.764 1.00 41.59 82 LYS A C 1
ATOM 653 O O . LYS A 1 82 ? 37.783 3.532 -25.376 1.00 41.59 82 LYS A O 1
ATOM 658 N N . LYS A 1 83 ? 39.811 2.635 -24.976 1.00 41.75 83 LYS A N 1
ATOM 659 C CA . LYS A 1 83 ? 39.598 1.430 -25.766 1.00 41.75 83 LYS A CA 1
ATOM 660 C C . LYS A 1 83 ? 38.494 0.651 -25.061 1.00 41.75 83 LYS A C 1
ATOM 662 O O . LYS A 1 83 ? 38.673 0.227 -23.920 1.00 41.75 83 LYS A O 1
ATOM 667 N N . GLU A 1 84 ? 37.334 0.542 -25.697 1.00 43.50 84 GLU A N 1
ATOM 668 C CA . GLU A 1 84 ? 36.257 -0.280 -25.165 1.00 43.50 84 GLU A CA 1
ATOM 669 C C . GLU A 1 84 ? 36.772 -1.720 -25.126 1.00 43.50 84 GLU A C 1
ATOM 671 O O . GLU A 1 84 ? 37.141 -2.299 -26.151 1.00 43.50 84 GLU A O 1
ATOM 676 N N . HIS A 1 85 ? 36.914 -2.268 -23.921 1.00 46.72 85 HIS A N 1
ATOM 677 C CA . HIS A 1 85 ? 37.349 -3.645 -23.768 1.00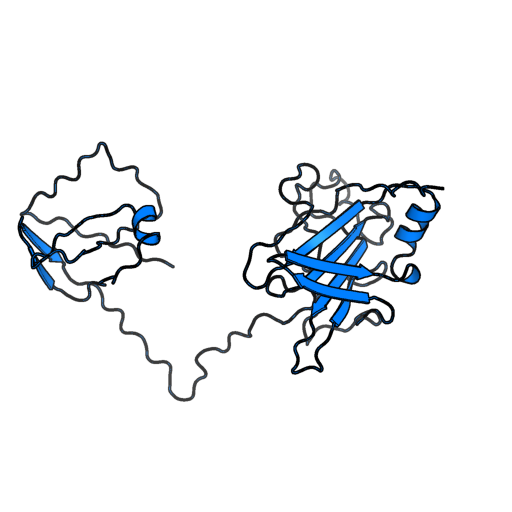 46.72 85 HIS A CA 1
ATOM 678 C C . HIS A 1 85 ? 36.283 -4.552 -24.380 1.00 46.72 85 HIS A C 1
ATOM 680 O O . HIS A 1 85 ? 35.110 -4.495 -24.009 1.00 46.72 85 HIS A O 1
ATOM 686 N N . GLN A 1 86 ? 36.701 -5.389 -25.328 1.00 53.34 86 GLN A N 1
ATOM 687 C CA . GLN A 1 86 ? 35.832 -6.399 -25.906 1.00 53.34 86 GLN A CA 1
ATOM 688 C C . GLN A 1 86 ? 35.514 -7.426 -24.827 1.00 53.34 86 GLN A C 1
ATOM 690 O O . GLN A 1 86 ? 36.409 -8.003 -24.208 1.00 53.34 86 GLN A O 1
ATOM 695 N N . TRP A 1 87 ? 34.225 -7.624 -24.578 1.00 57.72 87 TRP A N 1
ATOM 696 C CA . TRP A 1 87 ? 33.791 -8.684 -23.690 1.00 57.72 87 TRP A CA 1
ATOM 697 C C . TRP A 1 87 ? 34.211 -10.040 -24.276 1.00 57.72 87 TRP A C 1
ATOM 699 O O . TRP A 1 87 ? 33.964 -10.241 -25.468 1.00 57.72 87 TRP A O 1
ATOM 709 N N . PRO A 1 88 ? 34.807 -10.955 -23.488 1.00 72.56 88 PRO A N 1
ATOM 710 C CA . PRO A 1 88 ? 35.297 -12.223 -24.012 1.00 72.56 88 PRO A CA 1
ATOM 711 C C . PRO A 1 88 ? 34.202 -13.014 -24.727 1.00 72.56 88 PRO A C 1
ATOM 713 O O . PRO A 1 88 ? 33.049 -13.057 -24.284 1.00 72.56 88 PRO A O 1
ATOM 716 N N . GLU A 1 89 ? 34.575 -13.644 -25.834 1.00 68.31 89 GLU A N 1
ATOM 717 C CA . GLU A 1 89 ? 33.668 -14.457 -26.634 1.00 68.31 89 GLU A CA 1
ATOM 718 C C . GLU A 1 89 ? 33.115 -15.622 -25.794 1.00 68.31 89 GLU A C 1
ATOM 720 O O . GLU A 1 89 ? 33.820 -16.217 -24.980 1.00 68.31 89 GLU A O 1
ATOM 725 N N . GLY A 1 90 ? 31.811 -15.888 -25.897 1.00 68.56 90 GLY A N 1
ATOM 726 C CA . GLY A 1 90 ? 31.132 -16.916 -25.095 1.00 68.56 90 GLY A CA 1
ATOM 727 C C . GLY A 1 90 ? 30.848 -16.546 -23.631 1.00 68.56 90 GLY A C 1
ATOM 728 O O . GLY A 1 90 ? 30.043 -17.214 -22.980 1.00 68.56 90 GLY A O 1
ATOM 729 N N . VAL A 1 91 ? 31.412 -15.455 -23.099 1.00 56.19 91 VAL A N 1
ATOM 730 C CA . VAL A 1 91 ? 31.061 -14.974 -21.757 1.00 56.19 91 VAL A CA 1
ATOM 731 C C . VAL A 1 91 ? 29.805 -14.112 -21.861 1.00 56.19 91 VAL A C 1
ATOM 733 O O . VAL A 1 91 ? 29.708 -13.188 -22.666 1.00 56.19 91 VAL A O 1
ATOM 736 N N . ARG A 1 92 ? 28.801 -14.366 -21.023 1.00 58.88 92 ARG A N 1
ATOM 737 C CA . ARG A 1 92 ? 27.569 -13.566 -21.021 1.00 58.88 92 ARG A CA 1
ATOM 738 C C . ARG A 1 92 ? 27.857 -12.161 -20.471 1.00 58.88 92 ARG A C 1
ATOM 740 O O . ARG A 1 92 ? 28.186 -12.036 -19.297 1.00 58.88 92 ARG A O 1
ATOM 747 N N . ARG A 1 93 ? 27.672 -11.118 -21.298 1.00 55.94 93 ARG A N 1
ATOM 748 C CA . ARG A 1 93 ? 27.933 -9.683 -20.994 1.00 55.94 93 ARG A CA 1
ATOM 749 C C . ARG A 1 93 ? 27.311 -9.156 -19.702 1.00 55.94 93 ARG A C 1
ATOM 751 O O . ARG A 1 93 ? 27.792 -8.188 -19.129 1.00 55.94 93 ARG A O 1
ATOM 758 N N . TYR A 1 94 ? 26.261 -9.816 -19.229 1.00 51.41 94 TYR A N 1
ATOM 759 C CA . TYR A 1 94 ? 25.554 -9.454 -18.016 1.00 51.41 94 TYR A CA 1
ATOM 760 C C . TYR A 1 94 ? 25.101 -10.729 -17.302 1.00 51.41 94 TYR A C 1
ATOM 762 O O . TYR A 1 94 ? 24.178 -11.409 -17.752 1.00 51.41 94 TYR A O 1
ATOM 770 N N . SER A 1 95 ? 25.707 -11.041 -16.157 1.00 43.03 95 SER A N 1
ATOM 771 C CA . SER A 1 95 ? 25.045 -11.835 -15.115 1.00 43.03 95 SER A CA 1
ATOM 772 C C . SER A 1 95 ? 24.345 -10.925 -14.104 1.00 43.03 95 SER A C 1
ATOM 774 O O . SER A 1 95 ? 24.051 -11.358 -12.989 1.00 43.03 95 SER A O 1
ATOM 776 N N . TYR A 1 96 ? 24.076 -9.659 -14.459 1.00 46.59 96 TYR A N 1
ATOM 777 C CA . TYR A 1 96 ? 23.174 -8.842 -13.665 1.00 46.59 96 TYR A CA 1
ATOM 778 C C . TYR A 1 96 ? 21.822 -9.526 -13.706 1.00 46.59 96 TYR A C 1
ATOM 780 O O . TYR A 1 96 ? 21.105 -9.528 -14.709 1.00 46.59 96 TYR A O 1
ATOM 788 N N . ARG A 1 97 ? 21.502 -10.169 -12.591 1.00 46.75 97 ARG A N 1
ATOM 789 C CA . ARG A 1 97 ? 20.156 -10.601 -12.293 1.00 46.75 97 ARG A CA 1
ATOM 790 C C . ARG A 1 97 ? 19.287 -9.363 -12.492 1.00 46.75 97 ARG A C 1
ATOM 792 O O . ARG A 1 97 ? 19.461 -8.380 -11.774 1.00 46.75 97 ARG A O 1
ATOM 799 N N . ARG A 1 98 ? 18.417 -9.383 -13.510 1.00 53.81 98 ARG A N 1
ATOM 800 C CA . ARG A 1 98 ? 17.343 -8.391 -13.621 1.00 53.81 98 ARG A CA 1
ATOM 801 C C . ARG A 1 98 ? 16.688 -8.294 -12.242 1.00 53.81 98 ARG A C 1
ATOM 803 O O . ARG A 1 98 ? 16.583 -9.318 -11.557 1.00 53.81 98 ARG A O 1
ATOM 810 N N . GLY A 1 99 ? 16.332 -7.076 -11.826 1.00 58.78 99 GLY A N 1
ATOM 811 C CA . GLY A 1 99 ? 15.615 -6.869 -10.570 1.00 58.78 99 GLY A CA 1
ATOM 812 C C . GLY A 1 99 ? 14.480 -7.884 -10.457 1.00 58.78 99 GLY A C 1
ATOM 813 O O . GLY A 1 99 ? 13.859 -8.230 -11.463 1.00 58.78 99 GLY A O 1
ATOM 814 N N . PHE A 1 100 ? 14.288 -8.440 -9.265 1.00 70.12 100 PHE A N 1
ATOM 815 C CA . PHE A 1 100 ? 13.261 -9.453 -9.062 1.00 70.12 100 PHE A CA 1
ATOM 816 C C . PHE A 1 100 ? 11.894 -8.858 -9.388 1.00 70.12 100 PHE A C 1
ATOM 818 O O . PHE A 1 100 ? 11.577 -7.761 -8.924 1.00 70.12 100 PHE A O 1
ATOM 825 N N . ASP A 1 101 ? 11.116 -9.584 -10.184 1.00 77.25 101 ASP A N 1
ATOM 826 C CA . ASP A 1 101 ? 9.735 -9.221 -10.461 1.00 77.25 101 ASP A CA 1
ATOM 827 C C . ASP A 1 101 ? 8.913 -9.554 -9.214 1.00 77.25 101 ASP A C 1
ATOM 829 O O . ASP A 1 101 ? 8.690 -10.722 -8.891 1.00 77.25 101 ASP A O 1
ATOM 833 N N . CYS A 1 102 ? 8.600 -8.520 -8.441 1.00 85.25 102 CYS A N 1
ATOM 834 C CA . CYS A 1 102 ? 7.872 -8.626 -7.186 1.00 85.25 102 CYS A CA 1
ATOM 835 C C . CYS A 1 102 ? 6.490 -7.983 -7.349 1.00 85.25 102 CYS A C 1
ATOM 837 O O . CYS A 1 102 ? 6.386 -6.960 -8.025 1.00 85.25 102 CYS A O 1
ATOM 839 N N . PRO A 1 103 ? 5.456 -8.465 -6.641 1.00 85.81 103 PRO A N 1
ATOM 840 C CA . PRO A 1 103 ? 4.104 -7.912 -6.758 1.00 85.81 103 PRO A CA 1
ATOM 841 C C . PRO A 1 103 ? 4.004 -6.417 -6.422 1.00 85.81 103 PRO A C 1
ATOM 843 O O . PRO A 1 103 ? 3.134 -5.727 -6.931 1.00 85.81 103 PRO A O 1
ATOM 846 N N . TRP A 1 104 ? 4.906 -5.900 -5.585 1.00 83.75 104 TRP A N 1
ATOM 847 C CA . TRP A 1 104 ? 4.968 -4.490 -5.194 1.00 83.75 104 TRP A CA 1
ATOM 848 C C . TRP A 1 104 ? 5.784 -3.597 -6.142 1.00 83.75 104 TRP A C 1
ATOM 850 O O . TRP A 1 104 ? 6.003 -2.428 -5.840 1.00 83.75 104 TRP A O 1
ATOM 860 N N . ASN A 1 105 ? 6.314 -4.127 -7.246 1.00 80.94 105 ASN A N 1
ATOM 861 C CA . ASN A 1 105 ? 7.313 -3.440 -8.063 1.00 80.94 105 ASN A CA 1
ATOM 862 C C . ASN A 1 105 ? 6.821 -2.077 -8.591 1.00 80.94 105 ASN A C 1
ATOM 864 O O . ASN A 1 105 ? 5.797 -1.986 -9.257 1.00 80.94 105 ASN A O 1
ATOM 868 N N . TYR A 1 106 ? 7.602 -1.024 -8.326 1.00 73.44 106 TYR A N 1
ATOM 869 C CA . TYR A 1 106 ? 7.261 0.361 -8.679 1.00 73.44 106 TYR A CA 1
ATOM 870 C C . TYR A 1 106 ? 7.378 0.668 -10.177 1.00 73.44 106 TYR A C 1
ATOM 872 O O . TYR A 1 106 ? 6.956 1.735 -10.598 1.00 73.44 106 TYR A O 1
ATOM 880 N N . GLY A 1 107 ? 7.984 -0.226 -10.964 1.00 75.62 107 GLY A N 1
ATOM 881 C CA . GLY A 1 107 ? 8.062 -0.095 -12.423 1.00 75.62 107 GLY A CA 1
ATOM 882 C C . GLY A 1 107 ? 6.872 -0.701 -13.171 1.00 75.62 107 GLY A C 1
ATOM 883 O O . GLY A 1 107 ? 6.912 -0.757 -14.395 1.00 75.62 107 GLY A O 1
ATOM 884 N N . ASN A 1 108 ? 5.861 -1.201 -12.456 1.00 81.81 108 ASN A N 1
ATOM 885 C CA . ASN A 1 108 ? 4.663 -1.790 -13.046 1.00 81.81 108 ASN A CA 1
ATOM 886 C C . ASN A 1 108 ? 3.509 -0.781 -13.031 1.00 81.81 108 ASN A C 1
ATOM 888 O O . ASN A 1 108 ? 3.424 0.055 -12.134 1.00 81.81 108 ASN A O 1
ATOM 892 N N . ASP A 1 109 ? 2.568 -0.935 -13.963 1.00 87.44 109 ASP A N 1
ATOM 893 C CA . ASP A 1 109 ? 1.260 -0.287 -13.865 1.00 87.44 109 ASP A CA 1
ATOM 894 C C . ASP A 1 109 ? 0.423 -1.023 -12.821 1.00 87.44 109 ASP A C 1
ATOM 896 O O . ASP A 1 109 ? -0.296 -1.972 -13.130 1.00 87.44 109 ASP A O 1
ATOM 900 N N . ASN A 1 110 ? 0.512 -0.602 -11.563 1.00 91.50 110 ASN A N 1
ATOM 901 C CA . ASN A 1 110 ? -0.236 -1.219 -10.472 1.00 91.50 110 ASN A CA 1
ATOM 902 C C . ASN A 1 110 ? -0.725 -0.190 -9.451 1.00 91.50 110 ASN A C 1
ATOM 904 O O . ASN A 1 110 ? -0.286 0.963 -9.424 1.00 91.50 110 ASN A O 1
ATOM 908 N N . VAL A 1 111 ? -1.664 -0.624 -8.617 1.00 94.44 111 VAL A N 1
ATOM 909 C CA . VAL A 1 111 ? -2.119 0.137 -7.452 1.00 94.44 111 VAL A CA 1
ATOM 910 C C . VAL A 1 111 ? -1.749 -0.622 -6.194 1.00 94.44 111 VAL A C 1
ATOM 912 O O . VAL A 1 111 ? -1.962 -1.825 -6.102 1.00 94.44 111 VAL A O 1
ATOM 915 N N . LEU A 1 112 ? -1.188 0.074 -5.214 1.00 94.44 112 LEU A N 1
ATOM 916 C CA . LEU A 1 112 ? -0.910 -0.475 -3.897 1.00 94.44 112 LEU A CA 1
ATOM 917 C C . LEU A 1 112 ? -1.840 0.184 -2.887 1.00 94.44 112 LEU A C 1
ATOM 919 O O . LEU A 1 112 ? -1.952 1.409 -2.865 1.00 94.44 112 LEU A O 1
ATOM 923 N N . LEU A 1 113 ? -2.474 -0.623 -2.041 1.00 95.62 113 LEU A N 1
ATOM 924 C CA . LEU A 1 113 ? -3.318 -0.156 -0.941 1.00 95.62 113 LEU A CA 1
ATOM 925 C C . LEU A 1 113 ? -2.703 -0.562 0.389 1.00 95.62 113 LEU A C 1
ATOM 927 O O . LEU A 1 113 ? -2.186 -1.674 0.516 1.00 95.62 113 LEU A O 1
ATOM 931 N N . ALA A 1 114 ? -2.771 0.328 1.374 1.00 95.25 114 ALA A N 1
ATOM 932 C CA . ALA A 1 114 ? -2.291 0.051 2.712 1.00 95.25 114 ALA A CA 1
ATOM 933 C C . ALA A 1 114 ? -3.205 0.626 3.793 1.00 95.25 114 ALA A C 1
ATOM 935 O O . ALA A 1 114 ? -3.676 1.761 3.702 1.00 95.25 114 ALA A O 1
ATOM 936 N N . PHE A 1 115 ? -3.393 -0.152 4.857 1.00 96.50 115 PHE A N 1
ATOM 937 C CA . PHE A 1 115 ? -4.189 0.227 6.022 1.00 96.50 115 PHE A CA 1
ATOM 938 C C . PHE A 1 115 ? -3.348 0.142 7.288 1.00 96.50 115 PHE A C 1
ATOM 940 O O . PHE A 1 115 ? -2.499 -0.739 7.421 1.00 96.50 115 PHE A O 1
ATOM 947 N N . ASN A 1 116 ? -3.599 1.056 8.215 1.00 94.62 116 ASN A N 1
ATOM 948 C CA . ASN A 1 116 ? -2.990 1.099 9.538 1.00 94.62 116 ASN A CA 1
ATOM 949 C C . ASN A 1 116 ? -4.100 1.397 10.550 1.00 94.62 116 ASN A C 1
ATOM 951 O O . ASN A 1 116 ? -4.615 2.513 10.640 1.00 94.62 116 ASN A O 1
ATOM 955 N N . VAL A 1 117 ? -4.563 0.347 11.215 1.00 95.94 117 VAL A N 1
ATOM 956 C CA . VAL A 1 117 ? -5.791 0.348 12.024 1.00 95.94 117 VAL A CA 1
ATOM 957 C C . VAL A 1 117 ? -5.604 -0.332 13.372 1.00 95.94 117 VAL A C 1
ATOM 959 O O . VAL A 1 117 ? -6.387 -0.082 14.287 1.00 95.94 117 VAL A O 1
ATOM 962 N N . ILE A 1 118 ? -4.576 -1.164 13.517 1.00 94.62 118 ILE A N 1
ATOM 963 C CA . ILE A 1 118 ? -4.220 -1.797 14.776 1.00 94.62 118 ILE A CA 1
ATOM 964 C C . ILE A 1 118 ? -3.353 -0.805 15.563 1.00 94.62 118 ILE A C 1
ATOM 966 O O . ILE A 1 118 ? -2.413 -0.228 15.011 1.00 94.62 118 ILE A O 1
ATOM 970 N N . PRO A 1 119 ? -3.645 -0.558 16.852 1.00 90.94 119 PRO A N 1
ATOM 971 C CA . PRO A 1 119 ? -2.807 0.309 17.667 1.00 90.94 119 PRO A CA 1
ATOM 972 C C . PRO A 1 119 ? -1.351 -0.171 17.693 1.00 90.94 119 PRO A C 1
ATOM 974 O O . PRO A 1 119 ? -1.073 -1.361 17.842 1.00 90.94 119 PRO A O 1
ATOM 977 N N . ALA A 1 120 ? -0.412 0.770 17.585 1.00 87.56 120 ALA A N 1
ATOM 978 C CA . ALA A 1 120 ? 1.013 0.455 17.581 1.00 87.56 120 ALA A CA 1
ATOM 979 C C . ALA A 1 120 ? 1.408 -0.333 18.843 1.00 87.56 120 ALA A C 1
ATOM 981 O O . ALA A 1 120 ? 1.100 0.086 19.959 1.00 87.56 120 ALA A O 1
ATOM 982 N N . GLY A 1 121 ? 2.113 -1.455 18.672 1.00 85.69 121 GLY A N 1
ATOM 983 C CA . GLY A 1 121 ? 2.470 -2.353 19.776 1.00 85.69 121 GLY A CA 1
ATOM 984 C C . GLY A 1 121 ? 1.477 -3.495 20.012 1.00 85.69 121 GLY A C 1
ATOM 985 O O . GLY A 1 121 ? 1.807 -4.428 20.736 1.00 85.69 121 GLY A O 1
ATOM 986 N N . GLN A 1 122 ? 0.290 -3.459 19.398 1.00 90.19 122 GLN A N 1
ATOM 987 C CA . GLN A 1 122 ? -0.705 -4.545 19.457 1.00 90.19 122 GLN A CA 1
ATOM 988 C C . GLN A 1 122 ? -0.719 -5.403 18.183 1.00 90.19 122 GLN A C 1
ATOM 990 O O . GLN A 1 122 ? -1.431 -6.396 18.087 1.00 90.19 122 GLN A O 1
ATOM 995 N N . ASP A 1 123 ? 0.089 -5.032 17.198 1.00 85.12 123 ASP A N 1
ATOM 996 C CA . ASP A 1 123 ? 0.161 -5.606 15.857 1.00 85.12 123 ASP A CA 1
ATOM 997 C C . ASP A 1 123 ? 1.281 -6.654 15.703 1.00 85.12 123 ASP A C 1
ATOM 999 O O . ASP A 1 123 ? 1.646 -7.036 14.585 1.00 85.12 123 ASP A O 1
ATOM 1003 N N . GLY A 1 124 ? 1.848 -7.090 16.833 1.00 83.56 124 GLY A N 1
ATOM 1004 C CA . GLY A 1 124 ? 2.981 -8.013 16.916 1.00 83.56 124 GLY A CA 1
ATOM 1005 C C . GLY A 1 124 ? 4.347 -7.365 16.676 1.00 83.56 124 GLY A C 1
ATOM 1006 O O . GLY A 1 124 ? 5.347 -8.080 16.638 1.00 83.56 124 GLY A O 1
ATOM 1007 N N . TRP A 1 125 ? 4.411 -6.039 16.510 1.00 83.62 125 TRP A N 1
ATOM 1008 C CA . TRP A 1 125 ? 5.656 -5.294 16.330 1.00 83.62 125 TRP A CA 1
ATOM 1009 C C . TRP A 1 125 ? 5.907 -4.354 17.504 1.00 83.62 125 TRP A C 1
ATOM 1011 O O . TRP A 1 125 ? 4.992 -3.758 18.065 1.00 83.62 125 TRP A O 1
ATOM 1021 N N . MET A 1 126 ? 7.177 -4.176 17.864 1.00 84.50 126 MET A N 1
ATOM 1022 C CA . MET A 1 126 ? 7.549 -3.135 18.818 1.00 84.50 126 MET A CA 1
ATOM 1023 C C . MET A 1 126 ? 7.288 -1.763 18.191 1.00 84.50 126 MET A C 1
ATOM 1025 O O . MET A 1 126 ? 7.786 -1.464 17.106 1.00 84.50 126 MET A O 1
ATOM 1029 N N . SER A 1 127 ? 6.535 -0.911 18.886 1.00 84.06 127 SER A N 1
ATOM 1030 C CA . SER A 1 127 ? 6.263 0.453 18.418 1.00 84.06 127 SER A CA 1
ATOM 1031 C C . SER A 1 127 ? 7.494 1.361 18.516 1.00 84.06 127 SER A C 1
ATOM 1033 O O . SER A 1 127 ? 7.652 2.286 17.719 1.00 84.06 127 SER A O 1
ATOM 1035 N N . HIS A 1 128 ? 8.361 1.103 19.497 1.00 87.25 128 HIS A N 1
ATOM 1036 C CA . HIS A 1 128 ? 9.634 1.778 19.723 1.00 87.25 128 HIS A CA 1
ATOM 1037 C C . HIS A 1 128 ? 10.540 0.923 20.620 1.00 87.25 128 HIS A C 1
ATOM 1039 O O . HIS A 1 128 ? 10.077 0.015 21.312 1.00 87.25 128 HIS A O 1
ATOM 1045 N N . LEU A 1 129 ? 11.842 1.210 20.602 1.00 86.00 129 LEU A N 1
ATOM 1046 C CA . LEU A 1 129 ? 12.804 0.587 21.513 1.00 86.00 129 LEU A CA 1
ATOM 1047 C C . LEU A 1 129 ? 12.641 1.151 22.937 1.00 86.00 129 LEU A C 1
ATOM 1049 O O . LEU A 1 129 ? 12.373 2.349 23.074 1.00 86.00 129 LEU A O 1
ATOM 1053 N N . PRO A 1 130 ? 12.863 0.346 23.995 1.00 86.94 130 PRO A N 1
ATOM 1054 C CA . PRO A 1 130 ? 12.873 0.841 25.369 1.00 86.94 130 PRO A CA 1
ATOM 1055 C C . PRO A 1 130 ? 13.807 2.048 25.536 1.00 86.94 130 PRO A C 1
ATOM 1057 O O . PRO A 1 130 ? 14.932 2.047 25.036 1.00 86.94 130 PRO A O 1
ATOM 1060 N N . GLY A 1 131 ? 13.331 3.096 26.213 1.00 89.62 131 GLY A N 1
ATOM 1061 C CA . GLY A 1 131 ? 14.097 4.330 26.430 1.00 89.62 131 GLY A CA 1
ATOM 1062 C C . GLY A 1 131 ? 14.205 5.261 25.213 1.00 89.62 131 GLY A C 1
ATOM 1063 O O . GLY A 1 131 ? 14.940 6.246 25.262 1.00 89.62 131 GLY A O 1
ATOM 1064 N N . ARG A 1 132 ? 13.492 4.986 24.112 1.00 86.62 132 ARG A N 1
ATOM 1065 C CA . ARG A 1 132 ? 13.384 5.891 22.956 1.00 86.62 132 ARG A CA 1
ATOM 1066 C C . ARG A 1 132 ? 11.981 6.472 22.858 1.00 86.62 132 ARG A C 1
ATOM 1068 O O . ARG A 1 132 ? 11.004 5.787 23.131 1.00 86.62 132 ARG A O 1
ATOM 1075 N N . ILE A 1 133 ? 11.874 7.719 22.407 1.00 87.06 133 ILE A N 1
ATOM 1076 C CA . ILE A 1 133 ? 10.568 8.286 22.063 1.00 87.06 133 ILE A CA 1
ATOM 1077 C C . ILE A 1 133 ? 9.989 7.564 20.830 1.00 87.06 133 ILE A C 1
ATOM 1079 O O . ILE A 1 133 ? 10.754 7.151 19.945 1.00 87.06 133 ILE A O 1
ATOM 1083 N N . PRO A 1 134 ? 8.656 7.413 20.733 1.00 82.75 134 PRO A N 1
ATOM 1084 C CA . PRO A 1 134 ? 8.012 6.867 19.545 1.00 82.75 134 PRO A CA 1
ATOM 1085 C C . PRO A 1 134 ? 8.459 7.578 18.263 1.00 82.75 134 PRO A C 1
ATOM 1087 O O . PRO A 1 134 ? 8.681 8.786 18.261 1.00 82.75 134 PRO A O 1
ATOM 1090 N N . ARG A 1 135 ? 8.569 6.824 17.161 1.00 79.19 135 ARG A N 1
ATOM 1091 C CA . ARG A 1 135 ? 8.922 7.323 15.813 1.00 79.19 135 ARG A CA 1
ATOM 1092 C C . ARG A 1 135 ? 10.331 7.908 15.645 1.00 79.19 135 ARG A C 1
ATOM 1094 O O . ARG A 1 135 ? 10.662 8.337 14.546 1.00 79.19 135 ARG A O 1
ATOM 1101 N N . PHE A 1 136 ? 11.185 7.870 16.671 1.00 82.81 136 PHE A N 1
ATOM 1102 C CA . PHE A 1 136 ? 12.603 8.237 16.525 1.00 82.81 136 PHE A CA 1
ATOM 1103 C C . PHE A 1 136 ? 13.362 7.305 15.564 1.00 82.81 136 PHE A C 1
ATOM 1105 O O . PHE A 1 136 ? 14.281 7.722 14.868 1.00 82.81 136 PHE A O 1
ATOM 1112 N N . SER A 1 137 ? 12.971 6.030 15.531 1.00 79.88 137 SER A N 1
ATOM 1113 C CA . SER A 1 137 ? 13.508 5.015 14.621 1.00 79.88 137 SER A CA 1
ATOM 1114 C C . SER A 1 137 ? 12.404 4.479 13.715 1.00 79.88 137 SER A C 1
ATOM 1116 O O . SER A 1 137 ? 11.227 4.801 13.903 1.00 79.88 137 SER A O 1
ATOM 1118 N N . GLY A 1 138 ? 12.786 3.675 12.720 1.00 77.50 138 GLY A N 1
ATOM 1119 C CA . GLY A 1 138 ? 11.827 3.031 11.835 1.00 77.50 138 GLY A CA 1
ATOM 1120 C C . GLY A 1 138 ? 10.768 2.257 12.621 1.00 77.50 138 GLY A C 1
ATOM 1121 O O . GLY A 1 138 ? 11.095 1.473 13.506 1.00 77.50 138 GLY A O 1
ATOM 1122 N N . TYR A 1 139 ? 9.502 2.494 12.291 1.00 81.56 139 TYR A N 1
ATOM 1123 C CA . TYR A 1 139 ? 8.352 1.850 12.914 1.00 81.56 139 TYR A CA 1
ATOM 1124 C C . TYR A 1 139 ? 7.463 1.233 11.837 1.00 81.56 139 TYR A C 1
ATOM 1126 O O . TYR A 1 139 ? 7.511 1.622 10.666 1.00 81.56 139 TYR A O 1
ATOM 1134 N N . LYS A 1 140 ? 6.647 0.253 12.227 1.00 86.50 140 LYS A N 1
ATOM 1135 C CA . LYS A 1 140 ? 5.654 -0.324 11.326 1.00 86.50 140 LYS A CA 1
ATOM 1136 C C . LYS A 1 140 ? 4.521 0.682 11.127 1.00 86.50 140 LYS A C 1
ATOM 1138 O O . LYS A 1 140 ? 3.875 1.103 12.079 1.00 86.50 140 LYS A O 1
ATOM 1143 N N . THR A 1 141 ? 4.316 1.085 9.879 1.00 88.62 141 THR A N 1
ATOM 1144 C CA . THR A 1 141 ? 3.316 2.095 9.505 1.00 88.62 141 THR A CA 1
ATOM 1145 C C . THR A 1 141 ? 2.101 1.490 8.797 1.00 88.62 141 THR A C 1
ATOM 1147 O O . THR A 1 141 ? 1.167 2.206 8.474 1.00 88.62 141 THR A O 1
ATOM 1150 N N . THR A 1 142 ? 2.083 0.177 8.557 1.00 92.56 142 THR A N 1
ATOM 1151 C CA . THR A 1 142 ? 1.052 -0.521 7.773 1.00 92.56 142 THR A CA 1
ATOM 1152 C C . THR A 1 142 ? 0.771 -1.906 8.347 1.00 92.56 142 THR A C 1
ATOM 1154 O O . THR A 1 142 ? 1.672 -2.734 8.459 1.00 92.56 142 THR A O 1
ATOM 1157 N N . ASP A 1 143 ? -0.488 -2.188 8.671 1.00 94.31 143 ASP A N 1
ATOM 1158 C CA . ASP A 1 143 ? -0.952 -3.508 9.118 1.00 94.31 143 ASP A CA 1
ATOM 1159 C C . ASP A 1 143 ? -1.308 -4.423 7.958 1.00 94.31 143 ASP A C 1
ATOM 1161 O O . ASP A 1 143 ? -1.034 -5.624 7.989 1.00 94.31 143 ASP A O 1
ATOM 1165 N N . TYR A 1 144 ? -1.909 -3.821 6.938 1.00 95.44 144 TYR A N 1
ATOM 1166 C CA . TYR A 1 144 ? -2.358 -4.485 5.733 1.00 95.44 144 TYR A CA 1
ATOM 1167 C C . TYR A 1 144 ? -1.747 -3.795 4.526 1.00 95.44 144 TYR A C 1
ATOM 1169 O O . TYR A 1 144 ? -1.745 -2.566 4.458 1.00 95.44 144 TYR A O 1
ATOM 1177 N N . GLU A 1 145 ? -1.265 -4.577 3.569 1.00 94.88 145 GLU A N 1
ATOM 1178 C CA . GLU A 1 145 ? -0.767 -4.089 2.289 1.00 94.88 145 GLU A CA 1
ATOM 1179 C C . GLU A 1 145 ? -1.184 -5.052 1.173 1.00 94.88 145 GLU A C 1
ATOM 1181 O O . GLU A 1 145 ? -1.017 -6.270 1.295 1.00 94.88 145 GLU A O 1
ATOM 1186 N N . TYR A 1 146 ? -1.659 -4.496 0.063 1.00 95.69 146 TYR A N 1
ATOM 1187 C CA . TYR A 1 146 ? -2.104 -5.245 -1.111 1.00 95.69 146 TYR A CA 1
ATOM 1188 C C . TYR A 1 146 ? -1.567 -4.606 -2.389 1.00 95.69 146 TYR A C 1
ATOM 1190 O O . TYR A 1 146 ? -1.468 -3.381 -2.468 1.00 95.69 146 TYR A O 1
ATOM 1198 N N . ALA A 1 147 ? -1.245 -5.429 -3.387 1.00 95.12 147 ALA A N 1
ATOM 1199 C CA . ALA A 1 147 ? -0.853 -4.987 -4.723 1.00 95.12 147 ALA A CA 1
ATOM 1200 C C . ALA A 1 147 ? -1.862 -5.452 -5.774 1.00 95.12 147 ALA A C 1
ATOM 1202 O O . ALA A 1 147 ? -2.097 -6.647 -5.906 1.00 95.12 147 ALA A O 1
ATOM 1203 N N . PHE A 1 148 ? -2.410 -4.516 -6.536 1.00 95.62 148 PHE A N 1
ATOM 1204 C CA . PHE A 1 148 ? -3.372 -4.729 -7.612 1.00 95.62 148 PHE A CA 1
ATOM 1205 C C . PHE A 1 148 ? -2.636 -4.609 -8.940 1.00 95.62 148 PHE A C 1
ATOM 1207 O O . PHE A 1 148 ? -2.337 -3.504 -9.393 1.00 95.62 148 PHE A O 1
ATOM 1214 N N . ASN A 1 149 ? -2.283 -5.751 -9.517 1.00 93.19 149 ASN A N 1
ATOM 1215 C CA . ASN A 1 149 ? -1.408 -5.863 -10.672 1.00 93.19 149 ASN A CA 1
ATOM 1216 C C . ASN A 1 149 ? -2.180 -6.271 -11.925 1.00 93.19 149 ASN A C 1
ATOM 1218 O O . ASN A 1 149 ? -3.099 -7.090 -11.875 1.00 93.19 149 ASN A O 1
ATOM 1222 N N . HIS A 1 150 ? -1.720 -5.777 -13.071 1.00 89.69 150 HIS A N 1
ATOM 1223 C CA . HIS A 1 150 ? -1.981 -6.433 -14.345 1.00 89.69 150 HIS A CA 1
ATOM 1224 C C . HIS A 1 150 ? -1.075 -7.649 -14.496 1.00 89.69 150 HIS A C 1
ATOM 1226 O O . HIS A 1 150 ? 0.143 -7.566 -14.321 1.00 89.69 150 HIS A O 1
ATOM 1232 N N . VAL A 1 151 ? -1.669 -8.777 -14.867 1.00 87.12 151 VAL A N 1
ATOM 1233 C CA . VAL A 1 151 ? -0.913 -9.978 -15.199 1.00 87.12 151 VAL A CA 1
ATOM 1234 C C . VAL A 1 151 ? -0.526 -9.892 -16.669 1.00 87.12 151 VAL A C 1
ATOM 1236 O O . VAL A 1 151 ? -1.361 -9.674 -17.545 1.00 87.12 151 VAL A O 1
ATOM 1239 N N . HIS A 1 152 ? 0.764 -10.051 -16.957 1.00 82.56 152 HIS A N 1
ATOM 1240 C CA . HIS A 1 152 ? 1.260 -10.008 -18.330 1.00 82.56 152 HIS A CA 1
ATOM 1241 C C . HIS A 1 152 ? 0.613 -11.128 -19.180 1.00 82.56 152 HIS A C 1
ATOM 1243 O O . HIS A 1 152 ? 0.522 -12.259 -18.695 1.00 82.56 152 HIS A O 1
ATOM 1249 N N . PRO A 1 153 ? 0.258 -10.894 -20.464 1.00 85.94 153 PRO A N 1
ATOM 1250 C CA . PRO A 1 153 ? -0.404 -11.892 -21.321 1.00 85.94 153 PRO A CA 1
ATOM 1251 C C . PRO A 1 153 ? 0.289 -13.261 -21.371 1.00 85.94 153 PRO A C 1
ATOM 1253 O O . PRO A 1 153 ? -0.363 -14.297 -21.331 1.00 85.94 153 PRO A O 1
ATOM 1256 N N . ARG A 1 154 ? 1.630 -13.279 -21.360 1.00 86.12 154 ARG A N 1
ATOM 1257 C CA . ARG A 1 154 ? 2.445 -14.514 -21.286 1.00 86.12 154 ARG A CA 1
ATOM 1258 C C . ARG A 1 154 ? 2.138 -15.436 -20.092 1.00 86.12 154 ARG A C 1
ATOM 1260 O O . ARG A 1 154 ? 2.573 -16.580 -20.102 1.00 86.12 154 ARG A O 1
ATOM 1267 N N . PHE A 1 155 ? 1.482 -14.924 -19.053 1.00 81.88 155 PHE A N 1
ATOM 1268 C CA . PHE A 1 155 ? 1.094 -15.660 -17.847 1.00 81.88 155 PHE A CA 1
ATOM 1269 C C . PHE A 1 155 ? -0.426 -15.869 -17.746 1.00 81.88 155 PHE A C 1
ATOM 1271 O O . PHE A 1 155 ? -0.921 -16.189 -16.673 1.00 81.88 155 PHE A O 1
ATOM 1278 N N . GLY A 1 156 ? -1.165 -15.675 -18.842 1.00 86.50 156 GLY A N 1
ATOM 1279 C CA . GLY A 1 156 ? -2.625 -15.805 -18.889 1.00 86.50 156 GLY A CA 1
ATOM 1280 C C . GLY A 1 156 ? -3.372 -14.472 -18.961 1.00 86.50 156 GLY A C 1
ATOM 1281 O O . GLY A 1 156 ? -4.561 -14.468 -19.258 1.00 86.50 156 GLY A O 1
ATOM 1282 N N . GLY A 1 157 ? -2.682 -13.340 -18.773 1.00 88.06 157 GLY A N 1
ATOM 1283 C CA . GLY A 1 157 ? -3.317 -12.023 -18.809 1.00 88.06 157 GLY A CA 1
ATOM 1284 C C . GLY A 1 157 ? -4.249 -11.766 -17.619 1.00 88.06 157 GLY A C 1
ATOM 1285 O O . GLY A 1 157 ? -4.304 -12.543 -16.668 1.00 88.06 157 GLY A O 1
ATOM 1286 N N . GLY A 1 158 ? -4.989 -10.659 -17.679 1.00 89.81 158 GLY A N 1
ATOM 1287 C CA . GLY A 1 158 ? -5.970 -10.289 -16.660 1.00 89.81 158 GLY A CA 1
ATOM 1288 C C . GLY A 1 158 ? -5.375 -9.494 -15.501 1.00 89.81 158 GLY A C 1
ATOM 1289 O O . GLY A 1 158 ? -4.488 -8.652 -15.682 1.00 89.81 158 GLY A O 1
ATOM 1290 N N . VAL A 1 159 ? -5.912 -9.731 -14.309 1.00 91.50 159 VAL A N 1
ATOM 1291 C CA . VAL A 1 159 ? -5.607 -8.973 -13.097 1.00 91.50 159 VAL A CA 1
ATOM 1292 C C . VAL A 1 159 ? -5.339 -9.898 -11.922 1.00 91.50 159 VAL A C 1
ATOM 1294 O O . VAL A 1 159 ? -5.889 -10.993 -11.838 1.00 91.50 159 VAL A O 1
ATOM 1297 N N . GLU A 1 160 ? -4.511 -9.436 -10.995 1.00 92.56 160 GLU A N 1
ATOM 1298 C CA . GLU A 1 160 ? -4.190 -10.150 -9.768 1.00 92.56 160 GLU A CA 1
ATOM 1299 C C . GLU A 1 160 ? -4.111 -9.173 -8.597 1.00 92.56 160 GLU A C 1
ATOM 1301 O O . GLU A 1 160 ? -3.435 -8.148 -8.673 1.00 92.56 160 GLU A O 1
ATOM 1306 N N . VAL A 1 161 ? -4.760 -9.516 -7.484 1.00 95.12 161 VAL A N 1
ATOM 1307 C CA . VAL A 1 161 ? -4.615 -8.788 -6.220 1.00 95.12 161 VAL A CA 1
ATOM 1308 C C . VAL A 1 161 ? -3.803 -9.639 -5.259 1.00 95.12 161 VAL A C 1
ATOM 1310 O O . VAL A 1 161 ? -4.248 -10.705 -4.851 1.00 95.12 161 VAL A O 1
ATOM 1313 N N . TRP A 1 162 ? -2.614 -9.181 -4.889 1.00 94.00 162 TRP A N 1
ATOM 1314 C CA . TRP A 1 162 ? -1.638 -9.942 -4.115 1.00 94.00 162 TRP A CA 1
ATOM 1315 C C . TRP A 1 162 ? -1.496 -9.409 -2.687 1.00 94.00 162 TRP A C 1
ATOM 1317 O O . TRP A 1 162 ? -1.330 -8.204 -2.485 1.00 94.00 162 TRP A O 1
ATOM 1327 N N . ARG A 1 163 ? -1.481 -10.304 -1.689 1.00 94.31 163 ARG A N 1
ATOM 1328 C CA . ARG A 1 163 ? -1.181 -9.943 -0.289 1.00 94.31 163 ARG A CA 1
ATOM 1329 C C . ARG A 1 163 ? 0.296 -9.616 -0.112 1.00 94.31 163 ARG A C 1
ATOM 1331 O O . ARG A 1 163 ? 1.152 -10.488 -0.255 1.00 94.31 163 ARG A O 1
ATOM 1338 N N . LEU A 1 164 ? 0.593 -8.372 0.252 1.00 92.38 164 LEU A N 1
ATOM 1339 C CA . LEU A 1 164 ? 1.944 -7.940 0.607 1.00 92.38 164 LEU A CA 1
ATOM 1340 C C . LEU A 1 164 ? 2.204 -8.075 2.112 1.00 92.38 164 LEU A C 1
ATOM 1342 O O . LEU A 1 164 ? 3.277 -8.516 2.515 1.00 92.38 164 LEU A O 1
ATOM 1346 N N . GLN A 1 165 ? 1.220 -7.711 2.935 1.00 91.94 165 GLN A N 1
ATOM 1347 C CA . GLN A 1 165 ? 1.280 -7.792 4.393 1.00 91.94 165 GLN A CA 1
ATOM 1348 C C . GLN A 1 165 ? -0.134 -7.966 4.949 1.00 91.94 165 GLN A C 1
ATOM 1350 O O . GLN A 1 165 ? -1.051 -7.271 4.523 1.00 91.94 165 GLN A O 1
ATOM 1355 N N . VAL A 1 166 ? -0.283 -8.849 5.933 1.00 93.38 166 VAL A N 1
ATOM 1356 C CA . VAL A 1 166 ? -1.465 -8.944 6.805 1.00 93.38 166 VAL A CA 1
ATOM 1357 C C . VAL A 1 166 ? -1.005 -9.171 8.256 1.00 93.38 166 VAL A C 1
ATOM 1359 O O . VAL A 1 166 ? 0.149 -9.577 8.462 1.00 93.38 166 VAL A O 1
ATOM 1362 N N . PRO A 1 167 ? -1.838 -8.921 9.281 1.00 92.12 167 PRO A N 1
ATOM 1363 C CA . PRO A 1 167 ? -1.500 -9.230 10.669 1.00 92.12 167 PRO A CA 1
ATOM 1364 C C . PRO A 1 167 ? -1.108 -10.700 10.856 1.00 92.12 167 PRO A C 1
ATOM 1366 O O . PRO A 1 167 ? -1.698 -11.594 10.257 1.00 92.12 167 PRO A O 1
ATOM 1369 N N . GLY A 1 168 ? -0.069 -10.951 11.656 1.00 88.44 168 GLY A N 1
ATOM 1370 C CA . GLY A 1 168 ? 0.500 -12.288 11.869 1.00 88.44 168 GLY A CA 1
ATOM 1371 C C . GLY A 1 168 ? 1.412 -12.795 10.743 1.00 88.44 168 GLY A C 1
ATOM 1372 O O . GLY A 1 168 ? 2.167 -13.743 10.953 1.00 88.44 168 GLY A O 1
ATOM 1373 N N . MET A 1 169 ? 1.402 -12.167 9.561 1.00 88.75 169 MET A N 1
ATOM 1374 C CA . MET A 1 169 ? 2.302 -12.544 8.473 1.00 88.75 169 MET A CA 1
ATOM 1375 C C . MET A 1 169 ? 3.719 -12.056 8.765 1.00 88.75 169 MET A C 1
ATOM 1377 O O . MET A 1 169 ? 3.942 -10.869 9.029 1.00 88.75 169 MET A O 1
ATOM 1381 N N . ARG A 1 170 ? 4.702 -12.955 8.647 1.00 84.75 170 ARG A N 1
ATOM 1382 C CA . ARG A 1 170 ? 6.115 -12.557 8.689 1.00 84.75 170 ARG A CA 1
ATOM 1383 C C . ARG A 1 170 ? 6.404 -11.570 7.557 1.00 84.75 170 ARG A C 1
ATOM 1385 O O . ARG A 1 170 ? 6.100 -11.850 6.399 1.00 84.75 170 ARG A O 1
ATOM 1392 N N . ARG A 1 171 ? 7.019 -10.435 7.895 1.00 81.81 171 ARG A N 1
ATOM 1393 C CA . ARG A 1 171 ? 7.442 -9.424 6.920 1.00 81.81 171 ARG A CA 1
ATOM 1394 C C . ARG A 1 171 ? 8.702 -9.920 6.211 1.00 81.81 171 ARG A C 1
ATOM 1396 O O . ARG A 1 171 ? 9.789 -9.884 6.779 1.00 81.81 171 ARG A O 1
ATOM 1403 N N . ILE A 1 172 ? 8.533 -10.451 5.006 1.00 80.25 172 ILE A N 1
ATOM 1404 C CA . ILE A 1 172 ? 9.590 -11.029 4.165 1.00 80.25 172 ILE A CA 1
ATOM 1405 C C . ILE A 1 172 ? 9.359 -10.645 2.701 1.00 80.25 172 ILE A C 1
ATOM 1407 O O . ILE A 1 172 ? 8.286 -10.178 2.328 1.00 80.25 172 ILE A O 1
ATOM 1411 N N . HIS A 1 173 ? 10.371 -10.821 1.853 1.00 81.19 173 HIS A N 1
ATOM 1412 C CA . HIS A 1 173 ? 10.324 -10.365 0.466 1.00 81.19 173 HIS A CA 1
ATOM 1413 C C . HIS A 1 173 ? 9.911 -11.489 -0.480 1.00 81.19 173 HIS A C 1
ATOM 1415 O O . HIS A 1 173 ? 10.292 -12.642 -0.318 1.00 81.19 173 HIS A O 1
ATOM 1421 N N . PHE A 1 174 ? 9.185 -11.143 -1.541 1.00 84.38 174 PHE A N 1
ATOM 1422 C CA . PHE A 1 174 ? 8.667 -12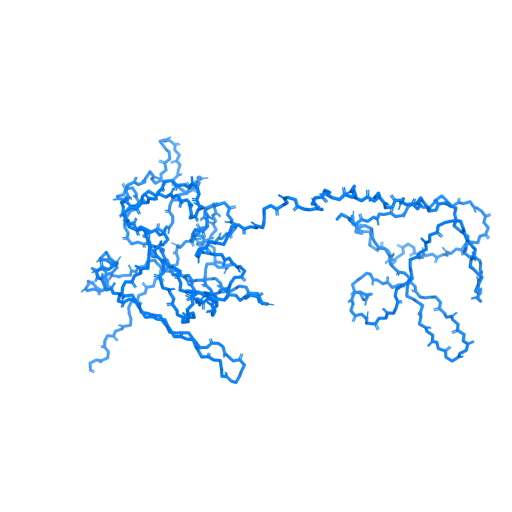.095 -2.533 1.00 84.38 174 PHE A CA 1
ATOM 1423 C C . PHE A 1 174 ? 9.741 -12.605 -3.511 1.00 84.38 174 PHE A C 1
ATOM 1425 O O . PHE A 1 174 ? 9.488 -12.796 -4.697 1.00 84.38 174 PHE A O 1
ATOM 1432 N N . PHE A 1 175 ? 10.973 -12.807 -3.039 1.00 82.19 175 PHE A N 1
ATOM 1433 C CA . PHE A 1 175 ? 12.054 -13.306 -3.878 1.00 82.19 175 PHE A CA 1
ATOM 1434 C C . PHE A 1 175 ? 11.945 -14.826 -4.076 1.00 82.19 175 PHE A C 1
ATOM 1436 O O . PHE A 1 175 ? 11.642 -15.545 -3.124 1.00 82.19 175 PHE A O 1
ATOM 1443 N N . PRO A 1 176 ? 12.296 -15.363 -5.264 1.00 76.25 176 PRO A N 1
ATOM 1444 C CA . PRO A 1 176 ? 12.069 -16.774 -5.601 1.00 76.25 176 PRO A CA 1
ATOM 1445 C C . PRO A 1 176 ? 12.703 -17.819 -4.669 1.00 76.25 176 PRO A C 1
ATOM 1447 O O . PRO A 1 176 ? 12.303 -18.976 -4.704 1.00 76.25 176 PRO A O 1
ATOM 1450 N N . ARG A 1 177 ? 13.723 -17.447 -3.884 1.00 80.12 177 ARG A N 1
ATOM 1451 C CA . ARG A 1 177 ? 14.477 -18.360 -3.002 1.00 80.12 177 ARG A CA 1
ATOM 1452 C C . ARG A 1 177 ? 14.242 -18.105 -1.513 1.00 80.12 177 ARG A C 1
ATOM 1454 O O . ARG A 1 177 ? 15.048 -18.539 -0.698 1.00 80.12 177 ARG A O 1
ATOM 1461 N N . GLN A 1 178 ? 13.192 -17.368 -1.158 1.00 80.69 178 GLN A N 1
ATOM 1462 C CA . GLN A 1 178 ? 12.810 -17.181 0.240 1.00 80.69 178 GLN A CA 1
ATOM 1463 C C . GLN A 1 178 ? 11.785 -18.235 0.679 1.00 80.69 178 GLN A C 1
ATOM 1465 O O . GLN A 1 178 ? 11.004 -18.707 -0.153 1.00 80.69 178 GLN A O 1
ATOM 1470 N N . PRO A 1 179 ? 11.774 -18.610 1.973 1.00 82.31 179 PRO A N 1
ATOM 1471 C CA . PRO A 1 179 ? 10.709 -19.430 2.535 1.00 82.31 179 PRO A CA 1
ATOM 1472 C C . PRO A 1 179 ? 9.345 -18.807 2.239 1.00 82.31 179 PRO A C 1
ATOM 1474 O O . PRO A 1 179 ? 9.151 -17.609 2.443 1.00 82.31 179 PRO A O 1
ATOM 1477 N N . ARG A 1 180 ? 8.403 -19.617 1.751 1.00 81.69 180 ARG A N 1
ATOM 1478 C CA . ARG A 1 180 ? 7.043 -19.152 1.461 1.00 81.69 180 ARG A CA 1
ATOM 1479 C C . ARG A 1 180 ? 6.224 -19.105 2.746 1.00 81.69 180 ARG A C 1
ATOM 1481 O O . ARG A 1 180 ? 6.287 -20.031 3.550 1.00 81.69 180 ARG A O 1
ATOM 1488 N N . HIS A 1 181 ? 5.433 -18.051 2.919 1.00 85.69 181 HIS A N 1
ATOM 1489 C CA . HIS A 1 181 ? 4.414 -18.003 3.965 1.00 85.69 181 HIS A CA 1
ATOM 1490 C C . HIS A 1 181 ? 3.108 -18.639 3.454 1.00 85.69 181 HIS A C 1
ATOM 1492 O O . HIS A 1 181 ? 2.781 -18.433 2.285 1.00 85.69 181 HIS A O 1
ATOM 1498 N N . PRO A 1 182 ? 2.310 -19.330 4.290 1.00 88.62 182 PRO A N 1
ATOM 1499 C CA . PRO A 1 182 ? 1.020 -19.897 3.869 1.00 88.62 182 PRO A CA 1
ATOM 1500 C C . PRO A 1 182 ? 0.024 -18.876 3.299 1.00 88.62 182 PRO A C 1
ATOM 1502 O O . PRO A 1 182 ? -0.808 -19.216 2.469 1.00 88.62 182 PRO A O 1
ATOM 1505 N N . TRP A 1 183 ? 0.121 -17.616 3.731 1.00 88.12 183 TRP A N 1
ATOM 1506 C CA . TRP A 1 183 ? -0.735 -16.511 3.263 1.00 88.12 183 TRP A CA 1
ATOM 1507 C C . TRP A 1 183 ? -0.177 -15.745 2.058 1.00 88.12 183 TRP A C 1
ATOM 1509 O O . TRP A 1 183 ? -0.742 -14.730 1.655 1.00 88.12 183 TRP A O 1
ATOM 1519 N N . TRP A 1 184 ? 0.937 -16.200 1.480 1.00 86.19 184 TRP A N 1
ATOM 1520 C CA . TRP A 1 184 ? 1.417 -15.656 0.215 1.00 86.19 184 TRP A CA 1
ATOM 1521 C C . TRP A 1 184 ? 0.518 -16.096 -0.927 1.00 86.19 184 TRP A C 1
ATOM 1523 O O . TRP A 1 184 ? 0.292 -17.289 -1.120 1.00 86.19 184 TRP A O 1
ATOM 1533 N N . GLY A 1 185 ? 0.079 -15.132 -1.727 1.00 88.00 185 GLY A N 1
ATOM 1534 C CA . GLY A 1 185 ? -0.673 -15.418 -2.934 1.00 88.00 185 GLY A CA 1
ATOM 1535 C C . GLY A 1 185 ? -1.780 -14.413 -3.214 1.00 88.00 185 GLY A C 1
ATOM 1536 O O . GLY A 1 185 ? -1.959 -13.440 -2.464 1.00 88.00 185 GLY A O 1
ATOM 1537 N N . PRO A 1 186 ? -2.536 -14.679 -4.288 1.00 91.69 186 PRO A N 1
ATOM 1538 C CA . PRO A 1 186 ? -3.649 -13.847 -4.689 1.00 91.69 186 PRO A CA 1
ATOM 1539 C C . PRO A 1 186 ? -4.807 -13.896 -3.682 1.00 91.69 186 PRO A C 1
ATOM 1541 O O . PRO A 1 186 ? -5.027 -14.877 -2.961 1.00 91.69 186 PRO A O 1
ATOM 1544 N N . VAL A 1 187 ? -5.573 -12.813 -3.636 1.00 94.44 187 VAL A N 1
ATOM 1545 C CA . VAL A 1 187 ? -6.841 -12.702 -2.913 1.00 94.44 187 VAL A CA 1
ATOM 1546 C C . VAL A 1 187 ? -7.956 -13.190 -3.838 1.00 94.44 187 VAL A C 1
ATOM 1548 O O . VAL A 1 187 ? -8.166 -12.617 -4.901 1.00 94.44 187 VAL A O 1
ATOM 1551 N N . ARG A 1 188 ? -8.672 -14.253 -3.452 1.00 88.38 188 ARG A N 1
ATOM 1552 C CA . ARG A 1 188 ? -9.613 -14.960 -4.345 1.00 88.38 188 ARG A CA 1
ATOM 1553 C C . ARG A 1 188 ? -10.818 -14.127 -4.786 1.00 88.38 188 ARG A C 1
ATOM 1555 O O . ARG A 1 188 ? -11.267 -14.286 -5.912 1.00 88.38 188 ARG A O 1
ATOM 1562 N N . HIS A 1 189 ? -11.339 -13.275 -3.906 1.00 91.94 189 HIS A N 1
ATOM 1563 C CA . HIS A 1 189 ? -12.563 -12.499 -4.146 1.00 91.94 189 HIS A CA 1
ATOM 1564 C C . HIS A 1 189 ? -12.308 -10.994 -4.264 1.00 91.94 189 HIS A C 1
ATOM 1566 O O . HIS A 1 189 ? -13.241 -10.199 -4.222 1.00 91.94 189 HIS A O 1
ATOM 1572 N N . ALA A 1 190 ? -11.045 -10.589 -4.406 1.00 94.81 190 ALA A N 1
ATOM 1573 C CA . ALA A 1 190 ? -10.726 -9.205 -4.714 1.00 94.81 190 ALA A CA 1
ATOM 1574 C C . ALA A 1 190 ? -10.966 -8.920 -6.198 1.00 94.81 190 ALA A C 1
ATOM 1576 O O . ALA A 1 190 ? -10.797 -9.794 -7.049 1.00 94.81 190 ALA A O 1
ATOM 1577 N N . GLN A 1 191 ? -11.334 -7.680 -6.501 1.00 94.38 191 GLN A N 1
ATOM 1578 C CA . GLN A 1 191 ? -11.604 -7.233 -7.863 1.00 94.38 191 GLN A CA 1
ATOM 1579 C C . GLN A 1 191 ? -10.695 -6.060 -8.215 1.00 94.38 191 GLN A C 1
ATOM 1581 O O . GLN A 1 191 ? -10.388 -5.211 -7.375 1.00 94.38 191 GLN A O 1
ATOM 1586 N N . TYR A 1 192 ? -10.255 -6.040 -9.468 1.00 94.69 192 TYR A N 1
ATOM 1587 C CA . TYR A 1 192 ? -9.429 -4.982 -10.025 1.00 94.69 192 TYR A CA 1
ATOM 1588 C C . TYR A 1 192 ? -9.863 -4.725 -11.461 1.00 94.69 192 TYR A C 1
ATOM 1590 O O . TYR A 1 192 ? -9.869 -5.646 -12.277 1.00 94.69 192 TYR A O 1
ATOM 1598 N N . ALA A 1 193 ? -10.214 -3.485 -11.770 1.00 92.06 193 ALA A N 1
ATOM 1599 C CA . ALA A 1 193 ? -10.534 -3.064 -13.122 1.00 92.06 193 ALA A CA 1
ATOM 1600 C C . ALA A 1 193 ? -9.766 -1.788 -13.456 1.00 92.06 193 ALA A C 1
ATOM 1602 O O . ALA A 1 193 ? -9.639 -0.881 -12.632 1.00 92.06 193 ALA A O 1
ATOM 1603 N N . VAL A 1 194 ? -9.250 -1.727 -14.682 1.00 88.81 194 VAL A N 1
ATOM 1604 C CA . VAL A 1 194 ? -8.568 -0.545 -15.207 1.00 88.81 194 VAL A CA 1
ATOM 1605 C C . VAL A 1 194 ? -9.104 -0.249 -16.591 1.00 88.81 194 VAL A C 1
ATOM 1607 O O . VAL A 1 194 ? -9.159 -1.136 -17.443 1.00 88.81 194 VAL A O 1
ATOM 1610 N N . ARG A 1 195 ? -9.482 1.008 -16.812 1.00 90.06 195 ARG A N 1
ATOM 1611 C CA . ARG A 1 195 ? -9.893 1.530 -18.115 1.00 90.06 195 ARG A CA 1
ATOM 1612 C C . ARG A 1 195 ? -9.066 2.762 -18.446 1.00 90.06 195 ARG A C 1
ATOM 1614 O O . ARG A 1 195 ? -8.744 3.557 -17.567 1.00 90.06 195 ARG A O 1
ATOM 1621 N N . TYR A 1 196 ? -8.729 2.905 -19.720 1.00 88.75 196 TYR A N 1
ATOM 1622 C CA . TYR A 1 196 ? -8.017 4.067 -20.236 1.00 88.75 196 TYR A CA 1
ATOM 1623 C C . TYR A 1 196 ? -8.967 4.840 -21.143 1.00 88.75 196 TYR A C 1
ATOM 1625 O O . TYR A 1 196 ? -9.374 4.327 -22.183 1.00 88.75 196 TYR A O 1
ATOM 1633 N N . GLU A 1 197 ? -9.350 6.048 -20.736 1.00 92.62 197 GLU A N 1
ATOM 1634 C CA . GLU A 1 197 ? -10.358 6.856 -21.429 1.00 92.62 197 GLU A CA 1
ATOM 1635 C C . GLU A 1 197 ? -9.952 8.322 -21.431 1.00 92.62 197 GLU A C 1
ATOM 1637 O O . GLU A 1 197 ? -9.656 8.886 -20.383 1.00 92.62 197 GLU A O 1
ATOM 1642 N N . ASN A 1 198 ? -9.938 8.954 -22.608 1.00 92.25 198 ASN A N 1
ATOM 1643 C CA . ASN A 1 198 ? -9.679 10.392 -22.760 1.00 92.25 198 ASN A CA 1
ATOM 1644 C C . ASN A 1 198 ? -8.394 10.882 -22.056 1.00 92.25 198 ASN A C 1
ATOM 1646 O O . ASN A 1 198 ? -8.358 11.980 -21.510 1.00 92.25 198 ASN A O 1
ATOM 1650 N N . GLY A 1 199 ? -7.339 10.058 -22.042 1.00 86.31 199 GLY A N 1
ATOM 1651 C CA . GLY A 1 199 ? -6.073 10.372 -21.365 1.00 86.31 199 GLY A CA 1
ATOM 1652 C C . GLY A 1 199 ? -6.063 10.113 -19.853 1.00 86.31 199 GLY A C 1
ATOM 1653 O O . GLY A 1 199 ? -5.044 10.349 -19.208 1.00 86.31 199 GLY A O 1
ATOM 1654 N N . TYR A 1 200 ? -7.151 9.590 -19.287 1.00 86.69 200 TYR A N 1
ATOM 1655 C CA . TYR A 1 200 ? -7.241 9.171 -17.892 1.00 86.69 200 TYR A CA 1
ATOM 1656 C C . TYR A 1 200 ? -7.056 7.663 -17.752 1.00 86.69 200 TYR A C 1
ATOM 1658 O O . TYR A 1 200 ? -7.538 6.882 -18.572 1.00 86.69 200 TYR A O 1
ATOM 1666 N N . ARG A 1 201 ? -6.407 7.255 -16.658 1.00 88.31 201 ARG A N 1
ATOM 1667 C CA . ARG A 1 201 ? -6.419 5.878 -16.158 1.00 88.31 201 ARG A CA 1
ATOM 1668 C C . ARG A 1 201 ? -7.432 5.795 -15.021 1.00 88.31 201 ARG A C 1
ATOM 1670 O O . ARG A 1 201 ? -7.162 6.252 -13.912 1.00 88.31 201 ARG A O 1
ATOM 1677 N N . LEU A 1 202 ? -8.591 5.223 -15.312 1.00 90.69 202 LEU A N 1
ATOM 1678 C CA . LEU A 1 202 ? -9.641 4.941 -14.343 1.00 90.69 202 LEU A CA 1
ATOM 1679 C C . LEU A 1 202 ? -9.339 3.598 -13.691 1.00 90.69 202 LEU A C 1
ATOM 1681 O O . LEU A 1 202 ? -9.101 2.611 -14.390 1.00 90.69 202 LEU A O 1
ATOM 1685 N N . VAL A 1 203 ? -9.311 3.571 -12.363 1.00 90.44 203 VAL A N 1
ATOM 1686 C CA . VAL A 1 203 ? -8.967 2.376 -11.599 1.00 90.44 203 VAL A CA 1
ATOM 1687 C C . VAL A 1 203 ? -10.012 2.127 -10.527 1.00 90.44 203 VAL A C 1
ATOM 1689 O O . VAL A 1 203 ? -10.265 2.997 -9.699 1.00 90.44 203 VAL A O 1
ATOM 1692 N N . GLU A 1 204 ? -10.547 0.912 -10.512 1.00 93.44 204 GLU A N 1
ATOM 1693 C CA . GLU A 1 204 ? -11.450 0.427 -9.475 1.00 93.44 204 GLU A CA 1
ATOM 1694 C C . GLU A 1 204 ? -10.843 -0.795 -8.786 1.00 93.44 204 GLU A C 1
ATOM 1696 O O . GLU A 1 204 ? -10.350 -1.726 -9.431 1.00 93.44 204 GLU A O 1
ATOM 1701 N N . CYS A 1 205 ? -10.875 -0.780 -7.455 1.00 94.44 205 CYS A N 1
ATOM 1702 C CA . CYS A 1 205 ? -10.304 -1.814 -6.603 1.00 94.44 205 CYS A CA 1
ATOM 1703 C C . CYS A 1 205 ? -11.329 -2.218 -5.542 1.00 94.44 205 CYS A C 1
ATOM 1705 O O . CYS A 1 205 ? -11.873 -1.351 -4.860 1.00 94.44 205 CYS A O 1
ATOM 1707 N N . ALA A 1 206 ? -11.519 -3.519 -5.331 1.00 95.50 206 ALA A N 1
ATOM 1708 C CA . ALA A 1 206 ? -12.330 -4.042 -4.236 1.00 95.50 206 ALA A CA 1
ATOM 1709 C C . ALA A 1 206 ? -11.563 -5.114 -3.454 1.00 95.50 206 ALA A C 1
ATOM 1711 O O . ALA A 1 206 ? -10.970 -6.021 -4.043 1.00 95.50 206 ALA A O 1
ATOM 1712 N N . LEU A 1 207 ? -11.595 -5.012 -2.123 1.00 96.44 207 LEU A N 1
ATOM 1713 C CA . LEU A 1 207 ? -11.105 -6.037 -1.200 1.00 96.44 207 LEU A CA 1
ATOM 1714 C C . LEU A 1 207 ? -12.282 -6.605 -0.406 1.00 96.44 207 LEU A C 1
ATOM 1716 O O . LEU A 1 207 ? -13.095 -5.820 0.086 1.00 96.44 207 LEU A O 1
ATOM 1720 N N . PRO A 1 208 ? -12.355 -7.931 -0.222 1.00 96.31 208 PRO A N 1
ATOM 1721 C CA . PRO A 1 208 ? -13.315 -8.527 0.695 1.00 96.31 208 PRO A CA 1
ATOM 1722 C C . PRO A 1 208 ? -13.060 -8.067 2.133 1.00 96.31 208 PRO A C 1
ATOM 1724 O O . PRO A 1 208 ? -11.911 -7.935 2.559 1.00 96.31 208 PRO A O 1
ATOM 1727 N N . TRP A 1 209 ? -14.119 -7.844 2.910 1.00 96.25 209 TRP A N 1
ATOM 1728 C CA . TRP A 1 209 ? -13.979 -7.382 4.294 1.00 96.25 209 TRP A CA 1
ATOM 1729 C C . TRP A 1 209 ? -13.300 -8.420 5.195 1.00 96.25 209 TRP A C 1
ATOM 1731 O O . TRP A 1 209 ? -12.597 -8.037 6.131 1.00 96.25 209 TRP A O 1
ATOM 1741 N N . GLU A 1 210 ? -13.426 -9.714 4.883 1.00 95.75 210 GLU A N 1
ATOM 1742 C CA . GLU A 1 210 ? -12.720 -10.794 5.581 1.00 95.75 210 GLU A CA 1
ATOM 1743 C C . GLU A 1 210 ? -11.188 -10.709 5.460 1.00 95.75 210 GLU A C 1
ATOM 1745 O O . GLU A 1 210 ? -10.475 -11.233 6.314 1.00 95.75 210 GLU A O 1
ATOM 1750 N N . GLU A 1 211 ? -10.670 -9.999 4.453 1.00 95.81 211 GLU A N 1
ATOM 1751 C CA . GLU A 1 211 ? -9.232 -9.753 4.282 1.00 95.81 211 GLU A CA 1
ATOM 1752 C C . GLU A 1 211 ? -8.712 -8.635 5.184 1.00 95.81 211 GLU A C 1
ATOM 1754 O O . GLU A 1 211 ? -7.523 -8.564 5.500 1.00 95.81 211 GLU A O 1
ATOM 1759 N N . ILE A 1 212 ? -9.599 -7.735 5.602 1.00 97.00 212 ILE A N 1
ATOM 1760 C CA . ILE A 1 212 ? -9.279 -6.541 6.383 1.00 97.00 212 ILE A CA 1
ATOM 1761 C C . ILE A 1 212 ? -10.254 -6.377 7.565 1.00 97.00 212 ILE A C 1
ATOM 1763 O O . ILE A 1 212 ? -10.842 -5.307 7.739 1.00 97.00 212 ILE A O 1
ATOM 1767 N N . PRO A 1 213 ? -10.412 -7.395 8.437 1.00 97.19 213 PRO A N 1
ATOM 1768 C CA . PRO A 1 213 ? -11.461 -7.419 9.462 1.00 97.19 213 PRO A CA 1
ATOM 1769 C C . PRO A 1 213 ? -11.373 -6.251 10.452 1.00 97.19 213 PRO A C 1
ATOM 1771 O O . PRO A 1 213 ? -12.394 -5.731 10.895 1.00 97.19 213 PRO A O 1
ATOM 1774 N N . HIS A 1 214 ? -10.161 -5.783 10.771 1.00 97.69 214 HIS A N 1
ATOM 1775 C CA . HIS A 1 214 ? -9.978 -4.611 11.630 1.00 97.69 214 HIS A CA 1
ATOM 1776 C C . HIS A 1 214 ? -10.462 -3.319 10.956 1.00 97.69 214 HIS A C 1
ATOM 1778 O O . HIS A 1 214 ? -11.007 -2.450 11.629 1.00 97.69 214 HIS A O 1
ATOM 1784 N N . VAL A 1 215 ? -10.302 -3.194 9.634 1.00 97.31 215 VAL A N 1
ATOM 1785 C CA . VAL A 1 215 ? -10.817 -2.049 8.867 1.00 97.31 215 VAL A CA 1
ATOM 1786 C C . VAL A 1 215 ? -12.343 -2.093 8.833 1.00 97.31 215 VAL A C 1
ATOM 1788 O O . VAL A 1 215 ? -12.985 -1.078 9.093 1.00 97.31 215 VAL A O 1
ATOM 1791 N N . ASP A 1 216 ? -12.926 -3.270 8.592 1.00 97.25 216 ASP A N 1
ATOM 1792 C CA . ASP A 1 216 ? -14.380 -3.454 8.614 1.00 97.25 216 ASP A CA 1
ATOM 1793 C C . ASP A 1 216 ? -14.987 -3.149 9.995 1.00 97.25 216 ASP A C 1
ATOM 1795 O O . ASP A 1 216 ? -16.046 -2.530 10.092 1.00 97.25 216 ASP A O 1
ATOM 1799 N N . LEU A 1 217 ? -14.293 -3.500 11.081 1.00 96.81 217 LEU A N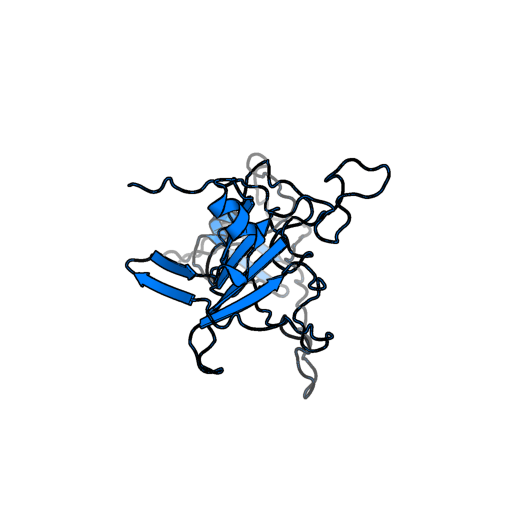 1
ATOM 1800 C CA . LEU A 1 217 ? -14.702 -3.111 12.431 1.00 96.81 217 LEU A CA 1
ATOM 1801 C C . LEU A 1 217 ? -14.723 -1.584 12.603 1.00 96.81 217 LEU A C 1
ATOM 1803 O O . LEU A 1 217 ? -15.682 -1.039 13.154 1.00 96.81 217 LEU A O 1
ATOM 1807 N N . MET A 1 218 ? -13.694 -0.875 12.125 1.00 96.38 218 MET A N 1
ATOM 1808 C CA . MET A 1 218 ? -13.667 0.593 12.183 1.00 96.38 218 MET A CA 1
ATOM 1809 C C . MET A 1 218 ? -14.789 1.205 11.341 1.00 96.38 218 MET A C 1
ATOM 1811 O O . MET A 1 218 ? -15.457 2.126 11.804 1.00 96.38 218 MET A O 1
ATOM 1815 N N . ARG A 1 219 ? -15.068 0.635 10.163 1.00 95.44 219 ARG A N 1
ATOM 1816 C CA . ARG A 1 219 ? -16.202 1.019 9.312 1.00 95.44 219 ARG A CA 1
ATOM 1817 C C . ARG A 1 219 ? -17.536 0.873 10.028 1.00 95.44 219 ARG A C 1
ATOM 1819 O O . ARG A 1 219 ? -18.283 1.840 10.131 1.00 95.44 219 ARG A O 1
ATOM 1826 N N . ARG A 1 220 ? -17.820 -0.313 10.569 1.00 95.44 220 ARG A N 1
ATOM 1827 C CA . ARG A 1 220 ? -19.074 -0.603 11.285 1.00 95.44 220 ARG A CA 1
ATOM 1828 C C . ARG A 1 220 ? -19.263 0.248 12.539 1.00 95.44 220 ARG A C 1
ATOM 1830 O O . ARG A 1 220 ? -20.394 0.480 12.944 1.00 95.44 220 ARG A O 1
ATOM 1837 N N . THR A 1 221 ? -18.174 0.715 13.146 1.00 95.06 221 THR A N 1
ATOM 1838 C CA . THR A 1 221 ? -18.207 1.573 14.342 1.00 95.06 221 THR A CA 1
ATOM 1839 C C . THR A 1 221 ? -18.075 3.065 14.030 1.00 95.06 221 THR A C 1
ATOM 1841 O O . THR A 1 221 ? -17.972 3.866 14.956 1.00 95.06 221 THR A O 1
ATOM 1844 N N . GLY A 1 222 ? -18.051 3.455 12.749 1.00 94.62 222 GLY A N 1
ATOM 1845 C CA . GLY A 1 222 ? -17.916 4.854 12.329 1.00 94.62 222 GLY A CA 1
ATOM 1846 C C . GLY A 1 222 ? -16.576 5.496 12.708 1.00 94.62 222 GLY A C 1
ATOM 1847 O O . GLY A 1 222 ? -16.445 6.718 12.699 1.00 94.62 222 GLY A O 1
ATOM 1848 N N . LYS A 1 223 ? -15.564 4.696 13.058 1.00 94.94 223 LYS A N 1
ATOM 1849 C CA . LYS A 1 223 ? -14.243 5.186 13.454 1.00 94.94 223 LYS A CA 1
ATOM 1850 C C . LYS A 1 223 ? -13.368 5.414 12.233 1.00 94.94 223 LYS A C 1
ATOM 1852 O O . LYS A 1 223 ? -13.320 4.598 11.316 1.00 94.94 223 LYS A O 1
ATOM 1857 N N . SER A 1 224 ? -12.627 6.516 12.259 1.00 95.75 224 SER A N 1
ATOM 1858 C CA . SER A 1 224 ? -11.622 6.831 11.248 1.00 95.75 224 SER A CA 1
ATOM 1859 C C . SER A 1 224 ? -10.520 5.773 11.182 1.00 95.75 224 SER A C 1
ATOM 1861 O O . SER A 1 224 ? -10.135 5.215 12.211 1.00 95.75 224 SER A O 1
ATOM 1863 N N . ILE A 1 225 ? -9.924 5.607 10.008 1.00 96.38 225 ILE A N 1
ATOM 1864 C CA . ILE A 1 225 ? -8.788 4.710 9.762 1.00 96.38 225 ILE A CA 1
ATOM 1865 C C . ILE A 1 225 ? -7.581 5.497 9.259 1.00 96.38 225 ILE A C 1
ATOM 1867 O O . ILE A 1 225 ? -7.737 6.628 8.800 1.00 96.38 225 ILE A O 1
ATOM 1871 N N . LYS A 1 226 ? -6.379 4.908 9.296 1.00 95.69 226 LYS A N 1
ATOM 1872 C CA . LYS A 1 226 ? -5.272 5.405 8.472 1.00 95.69 226 LYS A CA 1
ATOM 1873 C C . LYS A 1 226 ? -5.168 4.593 7.195 1.00 95.69 226 LYS A C 1
ATOM 1875 O O . LYS A 1 226 ? -5.108 3.359 7.232 1.00 95.69 226 LYS A O 1
ATOM 1880 N N . PHE A 1 227 ? -5.160 5.294 6.074 1.00 95.31 227 PHE A N 1
ATOM 1881 C CA . PHE A 1 227 ? -5.224 4.695 4.752 1.00 95.31 227 PHE A CA 1
ATOM 1882 C C . PHE A 1 227 ? -4.307 5.436 3.783 1.00 95.31 227 PHE A C 1
ATOM 1884 O O . PHE A 1 227 ? -4.279 6.671 3.725 1.00 95.31 227 PHE A O 1
ATOM 1891 N N . ALA A 1 228 ? -3.566 4.657 3.003 1.00 93.88 228 ALA A N 1
ATOM 1892 C CA . ALA A 1 228 ? -2.702 5.158 1.957 1.00 93.88 228 ALA A CA 1
ATOM 1893 C C . ALA A 1 228 ? -2.876 4.332 0.689 1.00 93.88 228 ALA A C 1
ATOM 1895 O O . ALA A 1 228 ? -3.066 3.114 0.734 1.00 93.88 228 ALA A O 1
ATOM 1896 N N . PHE A 1 229 ? -2.736 5.005 -0.446 1.00 93.50 229 PHE A N 1
ATOM 1897 C CA . PHE A 1 229 ? -2.632 4.348 -1.734 1.00 93.50 229 PHE A CA 1
ATOM 1898 C C . PHE A 1 229 ? -1.461 4.910 -2.530 1.00 93.50 229 PHE A C 1
ATOM 1900 O O . PHE A 1 229 ? -1.061 6.070 -2.371 1.00 93.50 229 PHE A O 1
ATOM 1907 N N . ARG A 1 230 ? -0.930 4.058 -3.401 1.00 91.75 230 ARG A N 1
ATOM 1908 C CA . ARG A 1 230 ? 0.104 4.390 -4.369 1.00 91.75 230 ARG A CA 1
ATOM 1909 C C . ARG A 1 230 ? -0.324 3.897 -5.742 1.00 91.75 230 ARG A C 1
ATOM 1911 O O . ARG A 1 230 ? -0.668 2.731 -5.890 1.00 91.75 230 ARG A O 1
ATOM 1918 N N . ILE A 1 231 ? -0.288 4.773 -6.735 1.00 91.38 231 ILE A N 1
ATOM 1919 C CA . ILE A 1 231 ? -0.574 4.458 -8.134 1.00 91.38 231 ILE A CA 1
ATOM 1920 C C . ILE A 1 231 ? 0.753 4.552 -8.873 1.00 91.38 231 ILE A C 1
ATOM 1922 O O . ILE A 1 231 ? 1.313 5.642 -9.020 1.00 91.38 231 ILE A O 1
ATOM 1926 N N . ASN A 1 232 ? 1.283 3.401 -9.275 1.00 89.62 232 ASN A N 1
ATOM 1927 C CA . ASN A 1 232 ? 2.478 3.342 -10.101 1.00 89.62 232 ASN A CA 1
ATOM 1928 C C . ASN A 1 232 ? 2.085 3.396 -11.577 1.00 89.62 232 ASN A C 1
ATOM 1930 O O . ASN A 1 232 ? 1.076 2.818 -11.993 1.00 89.62 232 ASN A O 1
ATOM 1934 N N . ASP A 1 233 ? 2.914 4.100 -12.334 1.00 85.38 233 ASP A N 1
ATOM 1935 C CA . ASP A 1 233 ? 2.856 4.237 -13.779 1.00 85.38 233 ASP A CA 1
ATOM 1936 C C . ASP A 1 233 ? 4.207 3.745 -14.314 1.00 85.38 233 ASP A C 1
ATOM 1938 O O . ASP A 1 233 ? 5.262 4.180 -13.842 1.00 85.38 233 ASP A O 1
ATOM 1942 N N . ASN A 1 234 ? 4.187 2.788 -15.238 1.00 82.62 234 ASN A N 1
ATOM 1943 C CA . ASN A 1 234 ? 5.393 2.190 -15.808 1.00 82.62 234 ASN A CA 1
ATOM 1944 C C . ASN A 1 234 ? 6.161 3.134 -16.754 1.00 82.62 234 ASN A C 1
ATOM 1946 O O . ASN A 1 234 ? 7.312 2.845 -17.093 1.00 82.62 234 ASN A O 1
ATOM 1950 N N . ALA A 1 235 ? 5.558 4.255 -17.151 1.00 78.00 235 ALA A N 1
ATOM 1951 C CA . ALA A 1 235 ? 6.120 5.262 -18.044 1.00 78.00 235 ALA A CA 1
ATOM 1952 C C . ALA A 1 235 ? 6.129 6.677 -17.431 1.00 78.00 235 ALA A C 1
ATOM 1954 O O . ALA A 1 235 ? 6.761 7.582 -17.983 1.00 78.00 235 ALA A O 1
ATOM 1955 N N . GLY A 1 236 ? 5.455 6.872 -16.296 1.00 77.88 236 GLY A N 1
ATOM 1956 C CA . GLY A 1 236 ? 5.186 8.173 -15.693 1.00 77.88 236 GLY A CA 1
ATOM 1957 C C . GLY A 1 236 ? 5.549 8.294 -14.206 1.00 77.88 236 GLY A C 1
ATOM 1958 O O . GLY A 1 236 ? 6.137 7.398 -13.595 1.00 77.88 236 GLY A O 1
ATOM 1959 N N . PRO A 1 237 ? 5.246 9.451 -13.591 1.00 81.56 237 PRO A N 1
ATOM 1960 C CA . PRO A 1 237 ? 5.460 9.657 -12.168 1.00 81.56 237 PRO A CA 1
ATOM 1961 C C . PRO A 1 237 ? 4.466 8.844 -11.332 1.00 81.56 237 PRO A C 1
ATOM 1963 O O . PRO A 1 237 ? 3.275 8.785 -11.616 1.00 81.56 237 PRO A O 1
ATOM 1966 N N . THR A 1 238 ? 4.943 8.301 -10.217 1.00 85.25 238 THR A N 1
ATOM 1967 C CA . THR A 1 238 ? 4.077 7.690 -9.208 1.00 85.25 238 THR A CA 1
ATOM 1968 C C . THR A 1 238 ? 3.276 8.742 -8.435 1.00 85.25 238 THR A C 1
ATOM 1970 O O . THR A 1 238 ? 3.826 9.761 -7.993 1.00 85.25 238 THR A O 1
ATOM 1973 N N . LEU A 1 239 ? 2.008 8.429 -8.162 1.00 88.81 239 LEU A N 1
ATOM 1974 C CA . LEU A 1 239 ? 1.174 9.134 -7.188 1.00 88.81 239 LEU A CA 1
ATOM 1975 C C . LEU A 1 239 ? 1.141 8.355 -5.871 1.00 88.81 239 LEU A C 1
ATOM 1977 O O . LEU A 1 239 ? 0.858 7.163 -5.867 1.00 88.81 239 LEU A O 1
ATOM 1981 N N . GLU A 1 240 ? 1.413 9.011 -4.747 1.00 90.19 240 GLU A N 1
ATOM 1982 C CA . GLU A 1 240 ? 1.351 8.403 -3.413 1.00 90.19 240 GLU A CA 1
ATOM 1983 C C . GLU A 1 240 ? 0.755 9.414 -2.434 1.00 90.19 240 GLU A C 1
ATOM 1985 O O . GLU A 1 240 ? 1.182 10.570 -2.404 1.00 90.19 240 GLU A O 1
ATOM 1990 N N . THR A 1 241 ? -0.235 9.003 -1.640 1.00 90.31 241 THR A N 1
ATOM 1991 C CA . THR A 1 241 ? -1.018 9.935 -0.808 1.00 90.31 241 THR A CA 1
ATOM 1992 C C . THR A 1 241 ? -0.193 10.663 0.251 1.00 90.31 241 THR A C 1
ATOM 1994 O O . THR A 1 241 ? -0.444 11.839 0.518 1.00 90.31 241 THR A O 1
ATOM 1997 N N . GLY A 1 242 ? 0.803 9.994 0.837 1.00 88.62 242 GLY A N 1
ATOM 1998 C CA . GLY A 1 242 ? 1.670 10.567 1.873 1.00 88.62 242 GLY A CA 1
ATOM 1999 C C . GLY A 1 242 ? 2.680 11.595 1.354 1.00 88.62 242 GLY A C 1
ATOM 2000 O O . GLY A 1 242 ? 3.324 12.282 2.148 1.00 88.62 242 GLY A O 1
ATOM 2001 N N . ARG A 1 243 ? 2.821 11.739 0.030 1.00 89.69 243 ARG A N 1
ATOM 2002 C CA . ARG A 1 243 ? 3.814 12.630 -0.569 1.00 89.69 243 ARG A CA 1
ATOM 2003 C C . ARG A 1 243 ? 3.588 14.080 -0.150 1.00 89.69 243 ARG A C 1
ATOM 2005 O O . ARG A 1 243 ? 2.496 14.619 -0.310 1.00 89.69 243 ARG A O 1
ATOM 2012 N N . ASN A 1 244 ? 4.657 14.717 0.332 1.00 88.94 244 ASN A N 1
ATOM 2013 C CA . ASN A 1 244 ? 4.670 16.111 0.792 1.00 88.94 244 ASN A CA 1
ATOM 2014 C C . ASN A 1 244 ? 3.655 16.404 1.916 1.00 88.94 244 ASN A C 1
ATOM 2016 O O . ASN A 1 244 ? 3.137 17.515 2.018 1.00 88.94 244 ASN A O 1
ATOM 2020 N N . ARG A 1 245 ? 3.345 15.409 2.757 1.00 89.31 245 ARG A N 1
ATOM 2021 C CA . ARG A 1 245 ? 2.511 15.580 3.952 1.00 89.31 245 ARG A CA 1
ATOM 2022 C C . ARG A 1 245 ? 3.399 15.533 5.188 1.00 89.31 245 ARG A C 1
ATOM 2024 O O . ARG A 1 245 ? 4.068 14.531 5.406 1.00 89.31 245 ARG A O 1
ATOM 2031 N N . SER A 1 246 ? 3.340 16.566 6.025 1.00 89.50 246 SER A N 1
ATOM 2032 C CA . SER A 1 246 ? 4.160 16.666 7.245 1.00 89.50 246 SER A CA 1
ATOM 2033 C C . SER A 1 246 ? 3.963 15.484 8.198 1.00 89.50 246 SER A C 1
ATOM 2035 O O . SER A 1 246 ? 4.911 14.961 8.770 1.00 89.50 246 SER A O 1
ATOM 2037 N N . VAL A 1 247 ? 2.728 14.989 8.321 1.00 88.50 247 VAL A N 1
ATOM 2038 C CA . VAL A 1 247 ? 2.419 13.816 9.158 1.00 88.50 247 VAL A CA 1
ATOM 2039 C C . VAL A 1 247 ? 3.038 12.514 8.624 1.00 88.50 247 VAL A C 1
ATOM 2041 O O . VAL A 1 247 ? 3.162 11.543 9.365 1.00 88.50 247 VAL A O 1
ATOM 2044 N N . CYS A 1 248 ? 3.431 12.498 7.348 1.00 87.50 248 CYS A N 1
ATOM 2045 C CA . CYS A 1 248 ? 4.089 11.385 6.667 1.00 87.50 248 CYS A CA 1
ATOM 2046 C C . CYS A 1 248 ? 5.594 11.655 6.479 1.00 87.50 248 CYS A C 1
ATOM 2048 O O . CYS A 1 248 ? 6.211 11.152 5.543 1.00 87.50 248 CYS A O 1
ATOM 2050 N N . GLU A 1 249 ? 6.207 12.462 7.342 1.00 77.69 249 GLU A N 1
ATOM 2051 C CA . GLU A 1 249 ? 7.662 12.542 7.442 1.00 77.69 249 GLU A CA 1
ATOM 2052 C C . GLU A 1 249 ? 8.158 11.363 8.292 1.00 77.69 249 GLU A C 1
ATOM 2054 O O . GLU A 1 249 ? 7.699 11.138 9.414 1.00 77.69 249 GLU A O 1
ATOM 2059 N N . GLY A 1 250 ? 9.056 10.538 7.750 1.00 70.81 250 GLY A N 1
ATOM 2060 C CA . GLY A 1 250 ? 9.543 9.369 8.474 1.00 70.81 250 GLY A CA 1
ATOM 2061 C C . GLY A 1 250 ? 10.530 8.510 7.697 1.00 70.81 250 GLY A C 1
ATOM 2062 O O . GLY A 1 250 ? 10.720 8.665 6.495 1.00 70.81 250 GLY A O 1
ATOM 2063 N N . VAL A 1 251 ? 11.167 7.593 8.426 1.00 67.38 251 VAL A N 1
ATOM 2064 C CA . VAL A 1 251 ? 12.249 6.732 7.916 1.00 67.38 251 VAL A CA 1
ATOM 2065 C C . VAL A 1 251 ? 11.714 5.472 7.224 1.00 67.38 251 VAL A C 1
ATOM 2067 O O . VAL A 1 251 ? 12.395 4.903 6.377 1.00 67.38 251 VAL A O 1
ATOM 2070 N N . MET A 1 252 ? 10.498 5.036 7.566 1.00 73.12 252 MET A N 1
ATOM 2071 C CA . MET A 1 252 ? 9.889 3.816 7.027 1.00 73.12 252 MET A CA 1
ATOM 2072 C C . MET A 1 252 ? 8.660 4.157 6.196 1.00 73.12 252 MET A C 1
ATOM 2074 O O . MET A 1 252 ? 7.657 4.630 6.728 1.00 73.12 252 MET A O 1
ATOM 2078 N N . GLY A 1 253 ? 8.744 3.892 4.894 1.00 74.69 253 GLY A N 1
ATOM 2079 C CA . GLY A 1 253 ? 7.603 3.985 3.995 1.00 74.69 253 GLY A CA 1
ATOM 2080 C C . GLY A 1 253 ? 6.592 2.864 4.229 1.00 74.69 253 GLY A C 1
ATOM 2081 O O . GLY A 1 253 ? 6.943 1.764 4.669 1.00 74.69 253 GLY A O 1
ATOM 2082 N N . GLY A 1 254 ? 5.331 3.146 3.911 1.00 80.56 254 GLY A N 1
ATOM 2083 C CA . GLY A 1 254 ? 4.354 2.105 3.631 1.00 80.56 254 GLY A CA 1
ATOM 2084 C C . GLY A 1 254 ? 4.679 1.393 2.318 1.00 80.56 254 GLY A C 1
ATOM 2085 O O . GLY A 1 254 ? 5.488 1.873 1.524 1.00 80.56 254 GLY A O 1
ATOM 2086 N N . PHE A 1 255 ? 4.002 0.264 2.097 1.00 85.31 255 PHE A N 1
ATOM 2087 C CA . PHE A 1 255 ? 4.172 -0.616 0.940 1.00 85.31 255 PHE A CA 1
ATOM 2088 C C . PHE A 1 255 ? 5.527 -1.341 0.923 1.00 85.31 255 PHE A C 1
ATOM 2090 O O . PHE A 1 255 ? 6.599 -0.752 1.047 1.00 85.31 255 PHE A O 1
ATOM 2097 N N . HIS A 1 256 ? 5.501 -2.664 0.765 1.00 80.88 256 HIS A N 1
ATOM 2098 C CA . HIS A 1 256 ? 6.728 -3.419 0.536 1.00 80.88 256 HIS A CA 1
ATOM 2099 C C . HIS A 1 256 ? 7.501 -2.862 -0.678 1.00 80.88 256 HIS A C 1
ATOM 2101 O O . HIS A 1 256 ? 6.887 -2.514 -1.681 1.00 80.88 256 HIS A O 1
ATOM 2107 N N . PRO A 1 257 ? 8.845 -2.817 -0.633 1.00 77.31 257 PRO A N 1
ATOM 2108 C CA . PRO A 1 257 ? 9.730 -3.301 0.414 1.00 77.31 257 PRO A CA 1
ATOM 2109 C C . PRO A 1 257 ? 10.179 -2.161 1.346 1.00 77.31 257 PRO A C 1
ATOM 2111 O O . PRO A 1 257 ? 10.389 -1.029 0.919 1.00 77.31 257 PRO A O 1
ATOM 2114 N N . GLY A 1 258 ? 10.479 -2.485 2.604 1.00 73.94 258 GLY A N 1
ATOM 2115 C CA . GLY A 1 258 ? 10.880 -1.484 3.604 1.00 73.94 258 GLY A CA 1
ATOM 2116 C C . GLY A 1 258 ? 12.228 -0.778 3.376 1.00 73.94 258 GLY A C 1
ATOM 2117 O O . GLY A 1 258 ? 12.574 0.092 4.162 1.00 73.94 258 GLY A O 1
ATOM 2118 N N . TRP A 1 259 ? 13.004 -1.135 2.344 1.00 75.44 259 TRP A N 1
ATOM 2119 C CA . TRP A 1 259 ? 14.278 -0.470 2.012 1.00 75.44 259 TRP A CA 1
ATOM 2120 C C . TRP A 1 259 ? 14.169 0.540 0.865 1.00 75.44 259 TRP A C 1
ATOM 2122 O O . TRP A 1 259 ? 15.169 1.157 0.497 1.00 75.44 259 TRP A O 1
ATOM 2132 N N . ARG A 1 260 ? 13.006 0.657 0.215 1.00 75.69 260 ARG A N 1
ATOM 2133 C CA . ARG A 1 260 ? 12.794 1.683 -0.808 1.00 75.69 260 ARG A CA 1
ATOM 2134 C C . ARG A 1 260 ? 12.174 2.915 -0.172 1.00 75.69 260 ARG A C 1
ATOM 2136 O O . ARG A 1 260 ? 11.395 2.811 0.768 1.00 75.69 260 ARG A O 1
ATOM 2143 N N . SER A 1 261 ? 12.498 4.076 -0.733 1.00 71.38 261 SER A N 1
ATOM 2144 C CA . SER A 1 261 ? 11.846 5.327 -0.364 1.00 71.38 261 SER A CA 1
ATOM 2145 C C . SER A 1 261 ? 10.333 5.220 -0.578 1.00 71.38 261 SER A C 1
ATOM 2147 O O . SER A 1 261 ? 9.873 4.770 -1.632 1.00 71.38 261 SER A O 1
ATOM 2149 N N . GLY A 1 262 ? 9.589 5.649 0.431 1.00 80.94 262 GLY A N 1
ATOM 2150 C CA . GLY A 1 262 ? 8.134 5.713 0.472 1.00 80.94 262 GLY A CA 1
ATOM 2151 C C . GLY A 1 262 ? 7.711 6.571 1.659 1.00 80.94 262 GLY A C 1
ATOM 2152 O O . GLY A 1 262 ? 8.560 6.986 2.453 1.00 80.94 262 GLY A O 1
ATOM 2153 N N . TYR A 1 263 ? 6.416 6.835 1.780 1.00 89.38 263 TYR A N 1
ATOM 2154 C CA . TYR A 1 263 ? 5.866 7.667 2.842 1.00 89.38 263 TYR A CA 1
ATOM 2155 C C . TYR A 1 263 ? 5.142 6.795 3.885 1.00 89.38 263 TYR A C 1
ATOM 2157 O O . TYR A 1 263 ? 4.443 5.848 3.516 1.00 89.38 263 TYR A O 1
ATOM 2165 N N . PRO A 1 264 ? 5.305 7.062 5.192 1.00 90.44 264 PRO A N 1
ATOM 2166 C CA . PRO A 1 264 ? 4.487 6.465 6.239 1.00 90.44 264 PRO A CA 1
ATOM 2167 C C . PRO A 1 264 ? 2.983 6.622 5.973 1.00 90.44 264 PRO A C 1
ATOM 2169 O O . PRO A 1 264 ? 2.522 7.675 5.533 1.00 90.44 264 PRO A O 1
ATOM 2172 N N . ASN A 1 265 ? 2.199 5.593 6.291 1.00 92.62 265 ASN A N 1
ATOM 2173 C CA . ASN A 1 265 ? 0.742 5.639 6.243 1.00 92.62 265 ASN A CA 1
ATOM 2174 C C . ASN A 1 265 ? 0.192 6.235 7.549 1.00 92.62 265 ASN A C 1
ATOM 2176 O O . ASN A 1 265 ? -0.175 5.534 8.498 1.00 92.62 265 ASN A O 1
ATOM 2180 N N . GLU A 1 266 ? 0.169 7.564 7.584 1.00 91.75 266 GLU A N 1
ATOM 2181 C CA . GLU A 1 266 ? -0.263 8.348 8.744 1.00 91.75 266 GLU A CA 1
ATOM 2182 C C . GLU A 1 266 ? -1.482 9.240 8.466 1.00 91.75 266 GLU A C 1
ATOM 2184 O O . GLU A 1 266 ? -2.043 9.833 9.390 1.00 91.75 266 GLU A O 1
ATOM 2189 N N . LEU A 1 267 ? -1.933 9.306 7.210 1.00 93.44 267 LEU A N 1
ATOM 2190 C CA . LEU A 1 267 ? -3.124 10.059 6.828 1.00 93.44 267 LEU A CA 1
ATOM 2191 C C . LEU A 1 267 ? -4.386 9.380 7.339 1.00 93.44 267 LEU A C 1
ATOM 2193 O O . LEU A 1 267 ? -4.601 8.192 7.108 1.00 93.44 267 LEU A O 1
ATOM 2197 N N . ARG A 1 268 ? -5.237 10.164 8.000 1.00 94.81 268 ARG A N 1
ATOM 2198 C CA . ARG A 1 268 ? -6.506 9.710 8.563 1.00 94.81 268 ARG A CA 1
ATOM 2199 C C . ARG A 1 268 ? -7.651 9.966 7.588 1.00 94.81 268 ARG A C 1
ATOM 2201 O O . ARG A 1 268 ? -7.761 11.061 7.047 1.00 94.81 268 ARG A O 1
ATOM 2208 N N . TRP A 1 269 ? -8.514 8.972 7.441 1.00 94.81 269 TRP A N 1
ATOM 2209 C CA . TRP A 1 269 ? -9.706 9.001 6.605 1.00 94.81 269 TRP A CA 1
ATOM 2210 C C . TRP A 1 269 ? -10.933 8.641 7.433 1.00 94.81 269 TRP A C 1
ATOM 2212 O O . TRP A 1 269 ? -10.847 7.839 8.368 1.00 94.81 269 TRP A O 1
ATOM 2222 N N . SER A 1 270 ? -12.065 9.230 7.068 1.00 93.38 270 SER A N 1
ATOM 2223 C CA . SER A 1 270 ? -13.377 8.930 7.634 1.00 93.38 270 SER A CA 1
ATOM 2224 C C . SER A 1 270 ? -14.274 8.342 6.553 1.00 93.38 270 SER A C 1
ATOM 2226 O O . SER A 1 270 ? -14.008 8.497 5.363 1.00 93.38 270 SER A O 1
ATOM 2228 N N . TRP A 1 271 ? -15.324 7.658 6.981 1.00 91.50 271 TRP A N 1
ATOM 2229 C CA . TRP A 1 271 ? -16.331 7.094 6.092 1.00 91.50 271 TRP A CA 1
ATOM 2230 C C . TRP A 1 271 ? -17.289 8.191 5.645 1.00 91.50 271 TRP A C 1
ATOM 2232 O O . TRP A 1 271 ? -17.643 9.057 6.450 1.00 91.50 271 TRP A O 1
ATOM 2242 N N . GLU A 1 272 ? -17.712 8.154 4.385 1.00 86.69 272 GLU A N 1
ATOM 2243 C CA . GLU A 1 272 ? -18.830 8.988 3.958 1.00 86.69 272 GLU A CA 1
ATOM 2244 C C . GLU A 1 272 ? -20.085 8.589 4.751 1.00 86.69 272 GLU A C 1
ATOM 2246 O O . GLU A 1 272 ? -20.311 7.392 4.978 1.00 86.69 272 GLU A O 1
ATOM 2251 N N . PRO A 1 273 ? -20.888 9.560 5.220 1.00 74.19 273 PRO A N 1
ATOM 2252 C CA . PRO A 1 273 ? -22.178 9.259 5.818 1.00 74.19 273 PRO A CA 1
ATOM 2253 C C . PRO A 1 273 ? -23.025 8.485 4.811 1.00 74.19 273 PRO A C 1
ATOM 2255 O O . PRO A 1 273 ? -23.071 8.846 3.636 1.00 74.19 273 PRO A O 1
ATOM 2258 N N . ALA A 1 274 ? -23.721 7.441 5.260 1.00 61.78 274 ALA A N 1
ATOM 2259 C CA . ALA A 1 274 ? -24.760 6.849 4.434 1.00 61.78 274 ALA A CA 1
ATOM 2260 C C . ALA A 1 274 ? -25.814 7.936 4.175 1.00 61.78 274 ALA A C 1
ATOM 2262 O O . ALA A 1 274 ? -26.474 8.394 5.108 1.00 61.78 274 ALA A O 1
ATOM 2263 N N . HIS A 1 275 ? -25.929 8.396 2.930 1.00 52.47 275 HIS A N 1
ATOM 2264 C CA . HIS A 1 275 ? -27.086 9.171 2.507 1.00 52.47 275 HIS A CA 1
ATOM 2265 C C . HIS A 1 275 ? -28.289 8.222 2.579 1.00 52.47 275 HIS A C 1
ATOM 2267 O O . HIS A 1 275 ? -28.417 7.325 1.747 1.00 52.47 275 HIS A O 1
ATOM 2273 N N . HIS A 1 276 ? -29.069 8.345 3.654 1.00 38.47 276 HIS A N 1
ATOM 2274 C CA . HIS A 1 276 ? -30.361 7.681 3.814 1.00 38.47 276 HIS A CA 1
ATOM 2275 C C . HIS A 1 276 ? -31.414 8.352 2.936 1.00 38.47 276 HIS A C 1
ATOM 2277 O O . HIS A 1 276 ? -31.389 9.603 2.858 1.00 38.47 276 HIS A O 1
#

Foldseek 3Di:
DDDDDDADDDDDDDPCPDPPPDDDDPDDDWFWDFDDDDPFTDIDTDDPVVVVVDDDDGDDDAAWDWDDHDRDIDTGHHDPPPPDDDDDPPDDPDPPDDPDPFLQDLLFQKKKKFWDQDPFPRLPDHQDDPPDDGQPADGDQGQWMWIWHFDDVVVVTDIFIWTQHHRPDDNDGPGPPDDDDPRGGTDPPKDWDWDQDPNDTDIDTDDDCVRVVSVVVCVVVQHKIQMKMWGHDNVDDIDIPQPPPPQFDHQAAPTPDRVDDHTRRRDIDTDDPPPD

Radius of gyration: 28.13 Å; chains: 1; bounding box: 80×58×72 Å

Sequence (276 aa):
RLFALQVPISASTQLSISRRNAKWNKDGIWGILVEPQQGKDQIKCLDPREALARRGKWYGFTGTGKLEFDGGTLEWEKVIVKKEHQWPEGVRRYSYRRGFDCPWNYGNDNVLLAFNVIPAGQDGWMSHLPGRIPRFSGYKTTDYEYAFNHVHPRFGGGVEVWRLQVPGMRRIHFFPRQPRHPWWGPVRHAQYAVRYENGYRLVECALPWEEIPHVDLMRRTGKSIKFAFRINDNAGPTLETGRNRSVCEGVMGGFHPGWRSGYPNELRWSWEPAHH

Secondary structure (DSSP, 8-state):
-PPP------SS------TTS----SS----EEEEEETTEEEEEEPPHHHHTTS--PPPPP-EEEEEEETTEEEEEEEE-----PPPPTTS-S---------TT-TTSSEEEEEEE-SPTTSSSS-SS-TTS-TTSS-----SEEEEEEEPPGGGT-SEEEEEEE-TT-------TTSPPPTT-SB-TT-EEEEEEETTEEEEEEE--GGGSHHHHHHHHTT--EEEEEEE--SSSPPEETTTT-GGG-SSS-SSS-TTS----S--EE-PPP---